Protein 4EQQ (pdb70)

B-factor: mean 37.32, std 18.6, range [20.79, 139.95]

Secondary structure (DSSP, 8-state):
--GGGS-HHHHHHHHHHHHHHHHS---HHHHHHHHHHTT---HHHHHHHHHHS---HHHHHHHHHHHHHHHH---HHHHHHIIIIIT---HHHHHHHHHT--/---HHHHHHHHHHHHHHHHT---HHHHHHHHHHTT---HHHHHHHHHHS---HHHHHHHHHHHHHHHH---HHHHHHHHHHTT---HHHHHHHHHT--

InterPro domains:
  IPR011434 Putative host cell surface-exposed lipoprotein Ltp-like, HTH region [PF07553] (49-92)
  IPR011434 Putative host cell surface-exposed lipoprotein Ltp-like, HTH region [PF07553] (96-141)
  IPR036388 Winged helix-like DNA-binding domain superfamily [G3DSA:1.10.10.10] (50-93)
  IPR036388 Winged helix-like DNA-binding domain superfamily [G3DSA:1.10.10.10] (95-142)

Solvent-accessible surface area: 10054 Å² total; per-residue (Å²): 134,107,106,90,158,12,70,143,69,41,76,60,0,8,64,61,0,105,93,28,12,84,53,30,40,6,0,60,64,7,1,54,26,13,0,48,36,111,38,159,29,54,91,96,0,0,49,18,0,3,105,63,4,78,32,81,19,63,105,10,0,18,34,19,0,65,27,10,29,3,5,36,90,36,58,62,92,43,0,69,89,30,0,42,94,45,1,97,4,76,88,140,24,0,55,96,0,14,86,79,28,158,246,40,74,140,85,48,120,49,0,19,57,61,0,109,91,25,16,79,64,26,24,8,0,59,78,7,2,56,28,11,0,45,36,94,34,148,40,54,89,95,0,0,51,61,0,3,104,81,8,78,29,76,18,65,99,6,0,21,32,15,0,70,29,14,53,13,8,23,90,32,59,68,94,42,0,69,90,27,0,42,81,32,3,109,4,64,85,124,26,0,56,92,0,15,85,71,22,246

CATH classification: 1.10.10.10

Sequence (200 aa):
PEFSKVPKEYRTAVSKAKQYASTVHMSKEELRSQLVSFDKYSQDASDYAVENSGIDYNKQALEKAKQYQDTLSMSPDAIRDQLVSFDKFTQEEADYAVANLKKVPKEYRTAVSKAKQYASTVHMSKEELRSQLVSFDKYSQDASDYAVENSGIDYNKQALEKAKQYQDTLSMSPDAIRDQLVSFDKFTQEEADYAVANLK

Nearest PDB structures (foldseek):
  4eqq-assembly1_B  TM=1.010E+00  e=2.148E-13  Streptococcus phage TP-J34
  3d5l-assembly1_A  TM=7.047E-01  e=6.455E-01  Limosilactobacillus reuteri subsp. rodentium
  4eqq-assembly1_B  TM=9.994E-01  e=1.803E-12  Streptococcus phage TP-J34
  3d5l-assembly1_A  TM=7.508E-01  e=1.670E+00  Limosilactobacillus reuteri subsp. rodentium
  6hxi-assembly1_B  TM=3.099E-01  e=7.695E+00  Methanothrix soehngenii

Organism: NCBI:txid73422

Foldseek 3Di:
DDPVPDDPLLVVLLVVLLVCVVPQLAALVRQLCCCCVPVVRDSVSSVSNSVPNPHDNLVSLLVVLQVCCVVPVDQLVRSLCCCCVPRNHDSVSSVSNSVPYD/DDDPLLVVLLVVLVVCLVPPLAALVRQLCCCCPPVVRDSVSSVSNSPPNPRDNLVSLLVVLVCCCPVPVDDLVVSLCCCCVPRVHDNVSSVSNSVPDD

Structure (mmCIF, N/CA/C/O backbone):
data_4EQQ
#
_entry.id   4EQQ
#
_cell.length_a   82.770
_cell.length_b   82.770
_cell.length_c   100.190
_cell.angle_alpha   90.00
_cell.angle_beta   90.00
_cell.angle_gamma   90.00
#
_symmetry.space_group_name_H-M   'P 41 21 2'
#
loop_
_entity.id
_entity.type
_entity.pdbx_description
1 polymer 'Putative host cell surface-exposed lipoprotein'
2 non-polymer 'SULFATE ION'
3 non-polymer 'PHOSPHATE ION'
4 water water
#
loop_
_atom_site.group_PDB
_atom_site.id
_atom_site.type_symbol
_atom_site.label_atom_id
_atom_site.label_alt_id
_atom_site.label_comp_id
_atom_site.label_asym_id
_atom_site.label_entity_id
_atom_site.label_seq_id
_atom_site.pdbx_PDB_ins_code
_atom_site.Cartn_x
_atom_site.Cartn_y
_atom_site.Cartn_z
_atom_site.occupancy
_atom_site.B_iso_or_equiv
_atom_site.auth_seq_id
_atom_site.auth_comp_id
_atom_site.auth_asym_id
_atom_site.auth_atom_id
_atom_site.pdbx_PDB_model_num
ATOM 1 N N . PRO A 1 6 ? 8.071 63.042 12.944 1.00 60.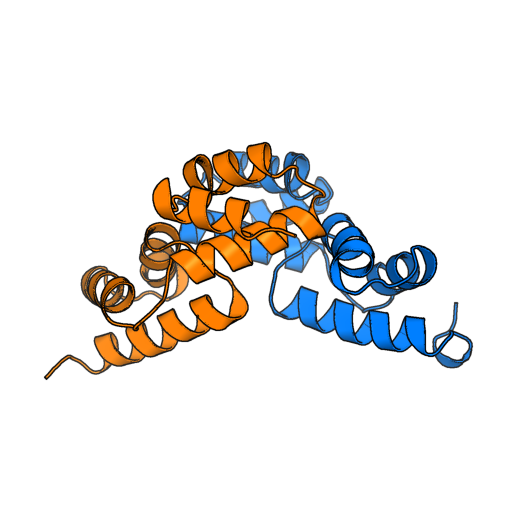97 41 PRO A N 1
ATOM 2 C CA . PRO A 1 6 ? 8.956 63.669 11.945 1.00 60.56 41 PRO A CA 1
ATOM 3 C C . PRO A 1 6 ? 8.658 63.143 10.544 1.00 62.95 41 PRO A C 1
ATOM 4 O O . PRO A 1 6 ? 8.537 61.922 10.367 1.00 61.84 41 PRO A O 1
ATOM 8 N N . GLU A 1 7 ? 8.517 64.057 9.554 1.00 58.82 42 GLU A N 1
ATOM 9 C CA . GLU A 1 7 ? 8.215 63.634 8.181 1.00 58.61 42 GLU A CA 1
ATOM 10 C C . GLU A 1 7 ? 9.234 62.694 7.554 1.00 60.99 42 GLU A C 1
ATOM 11 O O . GLU A 1 7 ? 10.433 62.790 7.829 1.00 59.46 42 GLU A O 1
ATOM 17 N N . PHE A 1 8 ? 8.713 61.734 6.775 1.00 57.05 43 PHE A N 1
ATOM 18 C CA . PHE A 1 8 ? 9.439 60.674 6.087 1.00 56.16 43 PHE A CA 1
ATOM 19 C C . PHE A 1 8 ? 10.610 61.128 5.210 1.00 56.63 43 PHE A C 1
ATOM 20 O O . PHE A 1 8 ? 11.661 60.489 5.229 1.00 56.99 43 PHE A O 1
ATOM 28 N N . SER A 1 9 ? 10.429 62.203 4.429 0.83 48.80 44 SER A N 1
ATOM 29 C CA . SER A 1 9 ? 11.455 62.700 3.502 0.83 46.59 44 SER A CA 1
ATOM 30 C C . SER A 1 9 ? 12.681 63.372 4.174 0.83 44.32 44 SER A C 1
ATOM 31 O O . SER A 1 9 ? 13.743 63.469 3.562 0.83 41.63 44 SER A O 1
ATOM 34 N N . LYS A 1 10 ? 12.513 63.852 5.409 1.00 39.05 45 LYS A N 1
ATOM 35 C CA . LYS A 1 10 ? 13.553 64.544 6.177 1.00 38.12 45 LYS A CA 1
ATOM 36 C C . LYS A 1 10 ? 14.283 63.605 7.138 1.00 40.03 45 LYS A C 1
ATOM 37 O O . LYS A 1 10 ? 15.128 64.013 7.931 1.00 36.91 45 LYS A O 1
ATOM 43 N N . VAL A 1 11 ? 13.924 62.339 7.077 1.00 35.23 46 VAL A N 1
ATOM 44 C CA . VAL A 1 11 ? 14.446 61.338 7.987 1.00 33.53 46 VAL A CA 1
ATOM 45 C C . VAL A 1 11 ? 15.673 60.654 7.365 1.00 32.91 46 VAL A C 1
ATOM 46 O O . VAL A 1 11 ? 15.736 60.556 6.141 1.00 31.60 46 VAL A O 1
ATOM 50 N N . PRO A 1 12 ? 16.679 60.208 8.155 1.00 29.01 47 PRO A N 1
ATOM 51 C CA . PRO A 1 12 ? 17.838 59.547 7.541 1.00 28.15 47 PRO A CA 1
ATOM 52 C C . PRO A 1 12 ? 17.415 58.290 6.794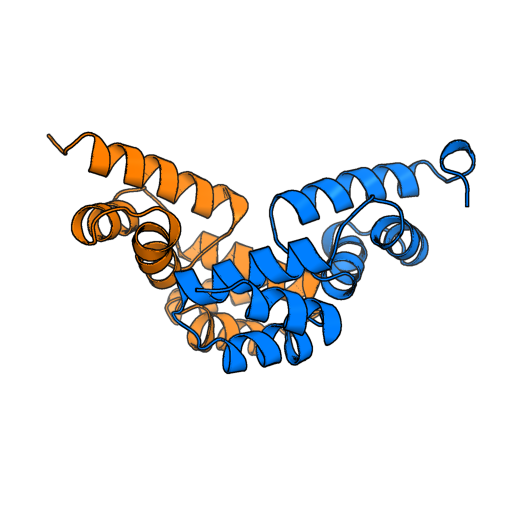 1.00 32.38 47 PRO A C 1
ATOM 53 O O . PRO A 1 12 ? 16.382 57.699 7.122 1.00 28.65 47 PRO A O 1
ATOM 57 N N . LYS A 1 13 ? 18.217 57.888 5.792 1.00 30.16 48 LYS A N 1
ATOM 58 C CA . LYS A 1 13 ? 17.979 56.686 4.998 1.00 31.37 48 LYS A CA 1
ATOM 59 C C . LYS A 1 13 ? 17.801 55.451 5.912 1.00 36.50 48 LYS A C 1
ATOM 60 O O . LYS A 1 13 ? 16.882 54.647 5.710 1.00 35.49 48 LYS A O 1
ATOM 66 N N . GLU A 1 14 ? 18.649 55.355 6.945 1.00 32.38 49 GLU A N 1
ATOM 67 C CA . GLU A 1 14 ? 18.627 54.307 7.960 1.00 32.19 49 GLU A CA 1
ATOM 68 C C . GLU A 1 14 ? 17.242 54.131 8.585 1.00 33.41 49 GLU A C 1
ATOM 69 O O . GLU A 1 14 ? 16.846 53.000 8.823 1.00 32.98 49 GLU A O 1
ATOM 75 N N . TYR A 1 15 ? 16.523 55.243 8.866 1.00 28.23 50 TYR A N 1
ATOM 76 C CA . TYR A 1 15 ? 15.189 55.181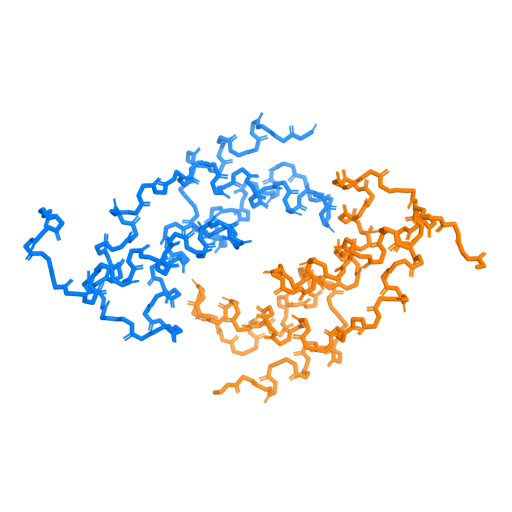 9.469 1.00 26.24 50 TYR A CA 1
ATOM 77 C C . TYR A 1 15 ? 14.196 54.558 8.471 1.00 28.15 50 TYR A C 1
ATOM 78 O O . TYR A 1 15 ? 13.322 53.792 8.881 1.00 25.69 50 TYR A O 1
ATOM 87 N N . ARG A 1 16 ? 14.337 54.891 7.170 1.00 25.55 51 ARG A N 1
ATOM 88 C CA . ARG A 1 16 ? 13.456 54.364 6.108 1.00 25.81 51 ARG A CA 1
ATOM 89 C C . ARG A 1 16 ? 13.727 52.878 5.903 1.00 28.53 51 ARG A C 1
ATOM 90 O O . ARG A 1 16 ? 12.791 52.106 5.728 1.00 27.70 51 ARG A O 1
ATOM 98 N N . THR A 1 17 ? 14.998 52.471 5.984 1.00 25.60 52 THR A N 1
ATOM 99 C CA . THR A 1 17 ? 15.375 51.058 5.878 1.00 26.10 52 THR A CA 1
ATOM 100 C C . THR A 1 17 ? 14.844 50.302 7.115 1.00 28.18 52 THR A C 1
ATOM 101 O O . THR A 1 17 ? 14.376 49.164 6.987 1.00 28.89 52 THR A O 1
ATOM 105 N N . ALA A 1 18 ? 14.918 50.934 8.316 1.00 23.13 53 ALA A N 1
ATOM 106 C CA . ALA A 1 18 ? 14.400 50.325 9.542 1.00 22.31 53 ALA A CA 1
ATOM 107 C C . ALA A 1 18 ? 12.878 50.121 9.441 1.00 24.55 53 ALA A C 1
ATOM 108 O O . ALA A 1 18 ? 12.388 49.084 9.876 1.00 25.52 53 ALA A O 1
ATOM 110 N N . VAL A 1 19 ? 12.140 51.088 8.836 1.00 21.50 54 VAL A N 1
ATOM 111 C CA . VAL A 1 19 ? 10.685 51.001 8.624 1.00 21.53 54 VAL A CA 1
ATOM 112 C C . VAL A 1 19 ? 10.360 49.782 7.722 1.00 25.35 54 VAL A C 1
ATOM 113 O O . VAL A 1 19 ? 9.447 49.006 8.014 1.00 23.66 54 VAL A O 1
ATOM 117 N N . SER A 1 20 ? 11.132 49.620 6.647 1.00 23.68 55 SER A N 1
ATOM 118 C CA . SER A 1 20 ? 10.980 48.500 5.704 1.00 24.34 55 SER A CA 1
ATOM 119 C C . SER A 1 20 ? 11.191 47.159 6.449 1.00 27.42 55 SER A C 1
ATOM 120 O O . SER A 1 20 ? 10.403 46.219 6.294 1.00 25.23 55 SER A O 1
ATOM 123 N N . LYS A 1 21 ? 12.239 47.096 7.281 1.00 23.89 56 LYS A N 1
ATOM 124 C CA . LYS A 1 21 ? 12.559 45.915 8.075 1.00 24.32 56 LYS A CA 1
ATOM 125 C C . LYS A 1 21 ? 11.457 45.645 9.133 1.00 26.94 56 LYS A C 1
ATOM 126 O O . LYS A 1 21 ? 11.037 44.504 9.288 1.00 25.37 56 LYS A O 1
ATOM 132 N N . ALA A 1 22 ? 10.956 46.705 9.809 1.00 24.01 57 ALA A N 1
ATOM 133 C CA . ALA A 1 22 ? 9.888 46.594 10.813 1.00 22.75 57 ALA A CA 1
ATOM 134 C C . ALA A 1 22 ? 8.618 45.972 10.193 1.00 25.68 57 ALA A C 1
ATOM 135 O O . ALA A 1 22 ? 8.011 45.087 10.800 1.00 23.74 57 ALA A O 1
ATOM 137 N N . LYS A 1 23 ? 8.247 46.421 8.970 1.00 23.83 58 LYS A N 1
ATOM 138 C CA . LYS A 1 23 ? 7.097 45.907 8.214 1.00 23.98 58 LYS A CA 1
ATOM 139 C C . LYS A 1 23 ? 7.258 44.418 7.904 1.00 28.34 58 LYS A C 1
ATOM 140 O O . LYS A 1 23 ? 6.294 43.675 7.967 1.00 26.41 58 LYS A O 1
ATOM 146 N N . GLN A 1 24 ? 8.476 43.998 7.553 1.00 27.05 59 GLN A N 1
ATOM 147 C CA . GLN A 1 24 ? 8.823 42.597 7.268 1.00 27.74 59 GLN A CA 1
ATOM 148 C C . GLN A 1 24 ? 8.609 41.744 8.528 1.00 30.72 59 GLN A C 1
ATOM 149 O O . GLN A 1 24 ? 7.911 40.734 8.480 1.00 30.97 59 GLN A O 1
ATOM 155 N N . TYR A 1 25 ? 9.152 42.188 9.668 1.00 25.16 60 TYR A N 1
ATOM 156 C CA . TYR A 1 25 ? 8.979 41.492 10.942 1.00 25.51 60 TYR A CA 1
ATOM 157 C C . TYR A 1 25 ? 7.522 41.370 11.349 1.00 32.12 60 TYR A C 1
ATOM 158 O O . TYR A 1 25 ? 7.101 40.282 11.730 1.00 32.46 60 TYR A O 1
ATOM 167 N N . ALA A 1 26 ? 6.747 42.474 11.263 1.00 29.10 61 ALA A N 1
ATOM 168 C CA . ALA A 1 26 ? 5.326 42.517 11.619 1.00 28.81 61 ALA A CA 1
ATOM 169 C C . ALA A 1 26 ? 4.439 41.659 10.713 1.00 33.73 61 ALA A C 1
ATOM 170 O O . ALA A 1 26 ? 3.365 41.243 11.131 1.00 33.43 61 ALA A O 1
ATOM 172 N N . SER A 1 27 ? 4.858 41.432 9.470 1.00 31.82 62 SER A N 1
ATOM 173 C CA . SER A 1 27 ? 4.087 40.618 8.534 1.00 32.69 62 SER A CA 1
ATOM 174 C C . SER A 1 27 ? 4.404 39.101 8.662 1.00 38.04 62 SER A C 1
ATOM 175 O O . SER A 1 27 ? 3.685 38.292 8.077 1.00 39.80 62 SER A O 1
ATOM 178 N N . THR A 1 28 ? 5.486 38.722 9.387 1.00 32.22 63 THR A N 1
ATOM 179 C CA . THR A 1 28 ? 5.931 37.322 9.484 1.00 32.10 63 THR A CA 1
ATOM 180 C C . THR A 1 28 ? 5.913 36.771 10.911 1.00 34.85 63 THR A C 1
ATOM 181 O O . THR A 1 28 ? 5.405 35.682 11.130 1.00 34.08 63 THR A O 1
ATOM 185 N N . VAL A 1 29 ? 6.509 37.500 11.859 1.00 31.26 64 VAL A N 1
ATOM 186 C CA . VAL A 1 29 ? 6.603 37.147 13.283 1.00 32.24 64 VAL A CA 1
ATOM 187 C C . VAL A 1 29 ? 5.681 38.154 13.980 1.00 37.96 64 VAL A C 1
ATOM 188 O O . VAL A 1 29 ? 5.727 39.341 13.679 1.00 41.00 64 VAL A O 1
ATOM 192 N N . HIS A 1 30 ? 4.815 37.714 14.847 1.00 32.91 65 HIS A N 1
ATOM 193 C CA . HIS A 1 30 ? 3.871 38.693 15.405 1.00 32.95 65 HIS A CA 1
ATOM 194 C C . HIS A 1 30 ? 4.300 39.388 16.718 1.00 34.71 65 HIS A C 1
ATOM 195 O O . HIS A 1 30 ? 3.809 39.074 17.795 1.00 36.09 65 HIS A O 1
ATOM 202 N N . MET A 1 31 ? 5.168 40.391 16.585 1.00 27.77 66 MET A N 1
ATOM 203 C CA . MET A 1 31 ? 5.804 41.110 17.688 1.00 25.37 66 MET A CA 1
ATOM 204 C C . MET A 1 31 ? 5.023 42.249 18.260 1.00 28.93 66 MET A C 1
ATOM 205 O O . MET A 1 31 ? 4.330 42.980 17.541 1.00 28.11 66 MET A O 1
ATOM 210 N N . SER A 1 32 ? 5.236 42.472 19.560 1.00 23.40 67 SER A N 1
ATOM 211 C CA . SER A 1 32 ? 4.699 43.633 20.246 1.00 22.30 67 SER A CA 1
ATOM 212 C C . SER A 1 32 ? 5.638 44.759 19.862 1.00 25.90 67 SER A C 1
ATOM 213 O O . SER A 1 32 ? 6.713 44.495 19.297 1.00 24.53 67 SER A O 1
ATOM 216 N N . LYS A 1 33 ? 5.241 46.005 20.134 1.00 22.17 68 LYS A N 1
ATOM 217 C CA . LYS A 1 33 ? 6.082 47.164 19.856 1.00 21.78 68 LYS A CA 1
ATOM 218 C C . LYS A 1 33 ? 7.440 47.014 20.540 1.00 25.38 68 LYS A C 1
ATOM 219 O O . LYS A 1 33 ? 8.462 47.330 19.933 1.00 24.41 68 LYS A O 1
ATOM 225 N N . GLU A 1 34 ? 7.450 46.557 21.816 1.00 22.72 69 GLU A N 1
ATOM 226 C CA . GLU A 1 34 ? 8.696 46.414 22.581 1.00 22.53 69 GLU A CA 1
ATOM 227 C C . GLU A 1 34 ? 9.608 45.298 22.044 1.00 25.27 69 GLU A C 1
ATOM 228 O O . GLU A 1 34 ? 10.825 45.464 21.989 1.00 23.43 69 GLU A O 1
ATOM 234 N N . GLU A 1 35 ? 9.005 44.190 21.595 1.00 21.66 70 GLU A N 1
ATOM 235 C CA . GLU A 1 35 ? 9.759 43.087 20.988 1.00 20.95 70 GLU A CA 1
ATOM 236 C C . GLU A 1 35 ? 10.448 43.544 19.698 1.00 25.40 70 GLU A C 1
ATOM 237 O O . GLU A 1 35 ? 11.638 43.281 19.490 1.00 25.26 70 GLU A O 1
ATOM 243 N N . LEU A 1 36 ? 9.707 44.282 18.871 1.00 22.89 71 LEU A N 1
ATOM 244 C CA . LEU A 1 36 ? 10.186 44.817 17.596 1.00 21.98 71 LEU A CA 1
ATOM 245 C C . LEU A 1 36 ? 11.284 45.858 17.806 1.00 25.19 71 LEU A C 1
ATOM 246 O O . LEU A 1 36 ? 12.299 45.831 17.108 1.00 23.21 71 LEU A O 1
ATOM 251 N N . ARG A 1 37 ? 11.114 46.722 18.824 1.00 22.98 72 ARG A N 1
ATOM 252 C CA . ARG A 1 37 ? 12.080 47.761 19.174 1.00 22.86 72 ARG A CA 1
ATOM 253 C C . ARG A 1 37 ? 13.435 47.139 19.506 1.00 26.94 72 ARG A C 1
ATOM 254 O O . ARG A 1 37 ? 14.478 47.620 19.042 1.00 26.80 72 ARG A O 1
ATOM 262 N N . SER A 1 38 ? 13.402 46.083 20.338 1.00 23.62 73 SER A N 1
ATOM 263 C CA . SER A 1 38 ? 14.562 45.317 20.776 0.99 22.77 73 SER A CA 1
ATOM 264 C C . SER A 1 38 ? 15.175 44.546 19.582 1.00 26.42 73 SER A C 1
ATOM 265 O O . SER A 1 38 ? 16.385 44.584 19.397 1.00 26.62 73 SER A O 1
ATOM 268 N N . GLN A 1 39 ? 14.338 43.903 18.743 1.00 22.77 74 GLN A N 1
ATOM 269 C CA . GLN A 1 39 ? 14.797 43.163 17.562 1.00 22.05 74 GLN A CA 1
ATOM 270 C C . GLN A 1 39 ? 15.634 44.046 16.606 1.00 26.68 74 GLN A C 1
ATOM 271 O O . GLN A 1 39 ? 16.713 43.628 16.174 1.00 26.03 74 GLN A O 1
ATOM 277 N N . LEU A 1 40 ? 15.119 45.250 16.263 1.00 22.70 75 LEU A N 1
ATOM 278 C CA . LEU A 1 40 ? 15.801 46.166 15.338 1.00 23.06 75 LEU A CA 1
ATOM 279 C C . LEU A 1 40 ? 17.184 46.593 15.828 1.00 27.49 75 LEU A C 1
ATOM 280 O O . LEU A 1 40 ? 18.098 46.762 15.021 1.00 27.23 75 LEU A O 1
ATOM 285 N N . VAL A 1 41 ? 17.331 46.765 17.139 1.00 24.60 76 VAL A N 1
ATOM 286 C CA . VAL A 1 41 ? 18.614 47.139 17.752 1.00 25.34 76 VAL A CA 1
ATOM 287 C C . VAL A 1 41 ? 19.518 45.893 17.901 1.00 29.72 76 VAL A C 1
ATOM 288 O O . VAL A 1 41 ? 20.642 45.894 17.428 1.00 29.38 76 VAL A O 1
ATOM 292 N N . SER A 1 42 ? 19.014 44.844 18.555 1.00 27.05 77 SER A N 1
ATOM 293 C CA . SER A 1 42 ? 19.776 43.641 18.885 1.00 27.81 77 SER A CA 1
ATOM 294 C C . SER A 1 42 ? 20.198 42.792 17.679 1.00 30.87 77 SER A C 1
ATOM 295 O O . SER A 1 42 ? 21.331 42.310 17.640 1.00 31.23 77 SER A O 1
ATOM 298 N N . PHE A 1 43 ? 19.304 42.586 16.718 1.00 26.45 78 PHE A N 1
ATOM 299 C CA . PHE A 1 43 ? 19.649 41.778 15.549 1.00 25.96 78 PHE A CA 1
ATOM 300 C C . PHE A 1 43 ? 20.157 42.599 14.367 1.00 30.70 78 PHE A C 1
ATOM 301 O O . PHE A 1 43 ? 21.229 42.311 13.840 1.00 29.98 78 PHE A O 1
ATOM 309 N N . ASP A 1 44 ? 19.361 43.573 13.911 1.00 27.32 79 ASP A N 1
ATOM 310 C CA . ASP A 1 44 ? 19.673 44.367 12.722 1.00 27.23 79 ASP A CA 1
ATOM 311 C C . ASP A 1 44 ? 20.699 45.457 12.966 1.00 32.99 7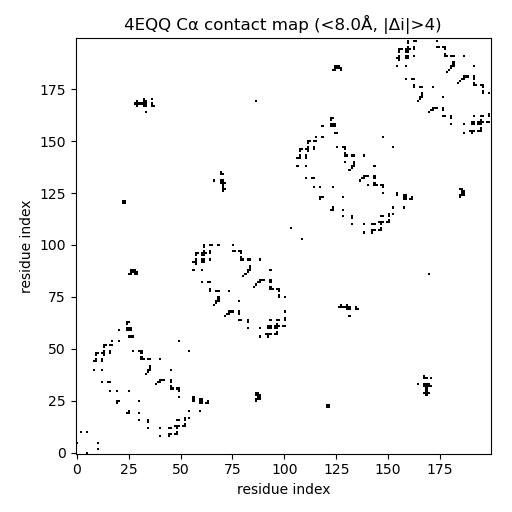9 ASP A C 1
ATOM 312 O O . ASP A 1 44 ? 21.214 46.028 12.009 1.00 31.72 79 ASP A O 1
ATOM 317 N N . LYS A 1 45 ? 20.981 45.762 14.243 1.00 31.11 80 LYS A N 1
ATOM 318 C CA . LYS A 1 45 ? 21.983 46.750 14.643 1.00 32.18 80 LYS A CA 1
ATOM 319 C C . LYS A 1 45 ? 21.637 48.190 14.263 1.00 36.15 80 LYS A C 1
ATOM 320 O O . LYS A 1 45 ? 22.527 48.998 14.026 1.00 35.47 80 LYS A O 1
ATOM 326 N N . TYR A 1 46 ? 20.335 48.519 14.229 1.00 30.84 81 TYR A N 1
ATOM 327 C CA . TYR A 1 46 ? 19.907 49.902 14.029 1.00 29.12 81 TYR A CA 1
ATOM 328 C C . TYR A 1 46 ? 20.191 50.649 15.331 1.00 30.96 81 TYR A C 1
ATOM 329 O O . TYR A 1 46 ? 20.253 50.023 16.395 1.00 28.51 81 TYR A O 1
ATOM 338 N N . SER A 1 47 ? 20.360 51.978 15.265 1.00 27.06 82 SER A N 1
ATOM 339 C CA . SER A 1 47 ? 20.538 52.751 16.493 1.00 26.79 82 SER A CA 1
ATOM 340 C C . SER A 1 47 ? 19.209 52.711 17.274 1.00 29.44 82 SER A C 1
ATOM 341 O O . SER A 1 47 ? 18.161 52.379 16.701 1.00 29.00 82 SER A O 1
ATOM 344 N N . GLN A 1 48 ? 19.233 53.087 18.551 1.00 25.70 83 GLN A N 1
ATOM 345 C CA . GLN A 1 48 ? 18.008 53.170 19.339 1.00 25.79 83 GLN A CA 1
ATOM 346 C C . GLN A 1 48 ? 17.016 54.177 18.699 1.00 29.23 83 GLN A C 1
ATOM 347 O O . GLN A 1 48 ? 15.820 53.902 18.642 1.00 28.35 83 GLN A O 1
ATOM 353 N N . ASP A 1 49 ? 17.514 55.322 18.207 1.00 25.30 84 ASP A N 1
ATOM 354 C CA . ASP A 1 49 ? 16.651 56.327 17.583 1.00 24.32 84 ASP A CA 1
ATOM 355 C C . ASP A 1 49 ? 15.947 55.809 16.313 1.00 25.73 84 ASP A C 1
ATOM 356 O O . ASP A 1 49 ? 14.769 56.092 16.134 1.00 25.30 84 ASP A O 1
ATOM 361 N N . ALA A 1 50 ? 16.672 55.097 15.429 1.00 22.23 85 ALA A N 1
ATOM 362 C CA . ALA A 1 50 ? 16.093 54.550 14.187 1.00 22.02 85 ALA A CA 1
ATOM 363 C C . ALA A 1 50 ? 15.026 53.485 14.537 1.00 26.66 85 ALA A C 1
ATOM 364 O O . ALA A 1 50 ? 13.979 53.421 13.895 1.00 27.00 85 ALA A O 1
ATOM 366 N N . SER A 1 51 ? 15.303 52.666 15.561 1.00 24.30 86 SER A N 1
ATOM 367 C CA . SER A 1 51 ? 14.380 51.618 16.008 1.00 24.58 86 SER A CA 1
ATOM 368 C C . SER A 1 51 ? 13.134 52.246 16.622 1.00 26.29 86 SER A C 1
ATOM 369 O O . SER A 1 51 ? 12.033 51.838 16.272 1.00 24.88 86 SER A O 1
ATOM 372 N N . ASP A 1 52 ? 13.312 53.248 17.512 1.00 23.87 87 ASP A N 1
ATOM 373 C CA . ASP A 1 52 ? 12.216 54.003 18.133 1.00 23.51 87 ASP A CA 1
ATOM 374 C C . ASP A 1 52 ? 11.351 54.676 17.060 1.00 27.74 87 ASP A C 1
ATOM 375 O O . ASP A 1 52 ? 10.131 54.650 17.171 1.00 28.70 87 ASP A O 1
ATOM 380 N N . TYR A 1 53 ? 11.973 55.228 16.009 1.00 24.11 88 TYR A N 1
ATOM 381 C CA . TYR A 1 53 ? 11.225 55.827 14.900 1.00 23.70 88 TYR A CA 1
ATOM 382 C C . TYR A 1 53 ? 10.428 54.749 14.148 1.00 26.77 88 TYR A C 1
ATOM 383 O O . TYR A 1 53 ? 9.235 54.938 13.894 1.00 26.60 88 TYR A O 1
ATOM 392 N N . ALA A 1 54 ? 11.098 53.644 13.754 1.00 22.49 89 ALA A N 1
ATOM 393 C CA . ALA A 1 54 ? 10.452 52.560 13.006 1.00 22.20 89 ALA A CA 1
ATOM 394 C C . ALA A 1 54 ? 9.235 51.923 13.717 1.00 25.77 89 ALA A C 1
ATOM 395 O O . ALA A 1 54 ? 8.210 51.717 13.079 1.00 25.07 89 ALA A O 1
ATOM 397 N N . VAL A 1 55 ? 9.316 51.655 15.027 1.00 23.05 90 VAL A N 1
ATOM 398 C CA . VAL A 1 55 ? 8.180 51.009 15.732 1.00 22.45 90 VAL A CA 1
ATOM 399 C C . VAL A 1 55 ? 6.890 51.837 15.736 1.00 26.32 90 VAL A C 1
ATOM 400 O O . VAL A 1 55 ? 5.808 51.257 15.779 1.00 25.31 90 VAL A O 1
ATOM 404 N N . GLU A 1 56 ? 7.015 53.175 15.635 1.00 24.32 91 GLU A N 1
ATOM 405 C CA . GLU A 1 56 ? 5.890 54.126 15.628 1.00 25.57 91 GLU A CA 1
ATOM 406 C C . GLU A 1 56 ? 5.431 54.569 14.240 1.00 30.14 91 GLU A C 1
ATOM 407 O O . GLU A 1 56 ? 4.304 55.067 14.101 1.00 29.39 91 GLU A O 1
ATOM 413 N N . ASN A 1 57 ? 6.308 54.434 13.224 1.00 27.07 92 ASN A N 1
ATOM 414 C CA . ASN A 1 57 ? 6.079 54.977 11.888 1.00 26.05 92 ASN A CA 1
ATOM 415 C C . ASN A 1 57 ? 6.042 53.973 10.739 1.00 30.19 92 ASN A C 1
ATOM 416 O O . ASN A 1 57 ? 6.278 54.349 9.588 1.00 29.46 92 ASN A O 1
ATOM 421 N N . SER A 1 58 ? 5.691 52.709 11.032 1.00 25.91 93 SER A N 1
ATOM 422 C CA . SER A 1 58 ? 5.623 51.666 10.020 1.00 25.10 93 SER A CA 1
ATOM 423 C C . SER A 1 58 ? 4.194 51.213 9.707 1.00 28.32 93 SER A C 1
ATOM 424 O O . SER A 1 58 ? 4.018 50.233 8.978 1.00 27.22 93 SER A O 1
ATOM 427 N N . GLY A 1 59 ? 3.200 51.923 10.256 1.00 25.80 94 GLY A N 1
ATOM 428 C CA . GLY A 1 59 ? 1.778 51.634 10.068 1.00 25.74 94 GLY A CA 1
ATOM 429 C C . GLY A 1 59 ? 1.329 50.350 10.734 1.00 29.14 94 GLY A C 1
ATOM 430 O O . GLY A 1 59 ? 0.302 49.774 10.363 1.00 29.12 94 GLY A O 1
ATOM 431 N N . ILE A 1 60 ? 2.114 49.862 11.706 1.00 25.59 95 ILE A N 1
ATOM 432 C CA . ILE A 1 60 ? 1.793 48.593 12.377 1.00 24.56 95 ILE A CA 1
ATOM 433 C C . ILE A 1 60 ? 0.621 48.740 13.330 1.00 28.85 95 ILE A C 1
ATOM 434 O O . ILE A 1 60 ? 0.597 49.659 14.156 1.00 28.82 95 ILE A O 1
ATOM 439 N N . ASP A 1 61 ? -0.339 47.811 13.219 1.00 25.02 96 ASP A N 1
ATOM 440 C CA . ASP A 1 61 ? -1.463 47.728 14.129 1.00 24.92 96 ASP A CA 1
ATOM 441 C C . ASP A 1 61 ? -1.077 46.646 15.170 1.00 27.63 96 ASP A C 1
ATOM 442 O O . ASP A 1 61 ? -1.182 45.451 14.899 1.00 27.32 96 ASP A O 1
ATOM 447 N N . TYR A 1 62 ? -0.658 47.082 16.362 1.00 23.95 97 TYR A N 1
ATOM 448 C CA . TYR A 1 62 ? -0.247 46.188 17.445 1.00 22.98 97 TYR A CA 1
ATOM 449 C C . TYR A 1 62 ? -1.389 45.383 18.061 1.00 27.36 97 TYR A C 1
ATOM 450 O O . TYR A 1 62 ? -1.127 44.335 18.657 1.00 26.17 97 TYR A O 1
ATOM 459 N N . ASN A 1 63 ? -2.659 45.834 17.871 1.00 23.66 98 ASN A N 1
ATOM 460 C CA . ASN A 1 63 ? -3.832 45.067 18.324 1.00 23.89 98 ASN A CA 1
ATOM 461 C C . ASN A 1 63 ? -3.915 43.814 17.458 1.00 26.05 98 ASN A C 1
ATOM 462 O O . ASN A 1 63 ? -4.193 42.731 17.963 1.00 25.52 98 ASN A O 1
ATOM 467 N N . LYS A 1 64 ? -3.708 43.980 16.142 1.00 23.22 99 LYS A N 1
ATOM 468 C CA . LYS A 1 64 ? -3.727 42.884 15.158 1.00 22.80 99 LYS A CA 1
ATOM 469 C C . LYS A 1 64 ? -2.515 41.948 15.389 1.00 26.68 99 LYS A C 1
ATOM 470 O O . LYS A 1 64 ? -2.651 40.728 15.266 1.00 27.06 99 LYS A O 1
ATOM 476 N N . GLN A 1 65 ? -1.346 42.516 15.749 1.00 23.03 100 GLN A N 1
ATOM 477 C CA . GLN A 1 65 ? -0.154 41.719 16.064 1.00 23.38 100 GLN A CA 1
ATOM 478 C C . GLN A 1 65 ? -0.447 40.821 17.274 1.00 26.45 100 GLN A C 1
ATOM 479 O O . GLN A 1 65 ? -0.077 39.653 17.270 1.00 25.59 100 GLN A O 1
ATOM 485 N N . ALA A 1 66 ? -1.089 41.389 18.322 1.00 23.55 101 ALA A N 1
ATOM 486 C CA . ALA A 1 66 ? -1.449 40.650 19.539 1.00 23.14 101 ALA A CA 1
ATOM 487 C C . ALA A 1 66 ? -2.423 39.530 19.206 1.00 25.79 101 ALA A C 1
ATOM 488 O O . ALA A 1 66 ? -2.259 38.424 19.713 1.00 24.83 101 ALA A O 1
ATOM 490 N N . LEU A 1 67 ? -3.440 39.817 18.372 1.00 23.79 102 LEU A N 1
ATOM 491 C CA . LEU A 1 67 ? -4.428 38.812 17.956 1.00 24.51 102 LEU A CA 1
ATOM 492 C C . LEU A 1 67 ? -3.744 37.632 17.233 1.00 28.14 102 LEU A C 1
ATOM 493 O O . LEU A 1 67 ? -4.028 36.477 17.548 1.00 28.18 102 LEU A O 1
ATOM 498 N N . GLU A 1 68 ? -2.852 37.930 16.274 1.00 25.38 103 GLU A N 1
ATOM 499 C CA . GLU A 1 68 ? -2.126 36.899 15.526 1.00 25.65 103 GLU A CA 1
ATOM 500 C C . GLU A 1 68 ? -1.235 36.058 16.457 1.00 27.04 103 GLU A C 1
ATOM 501 O O . GLU A 1 68 ? -1.200 34.831 16.336 1.00 25.72 103 GLU A O 1
ATOM 507 N N . LYS A 1 69 ? -0.578 36.704 17.429 1.00 22.62 104 LYS A N 1
ATOM 508 C CA . LYS A 1 69 ? 0.245 35.968 18.395 1.00 22.32 104 LYS A CA 1
ATOM 509 C C . LYS A 1 69 ? -0.648 35.094 19.302 1.00 25.70 104 LYS A C 1
ATOM 510 O O . LYS A 1 69 ? -0.286 33.962 19.616 1.00 25.11 104 LYS A O 1
ATOM 516 N N . ALA A 1 70 ? -1.805 35.637 19.721 1.00 21.86 105 ALA A N 1
ATOM 517 C CA . ALA A 1 70 ? -2.781 34.945 20.569 1.00 22.09 105 ALA A CA 1
ATOM 518 C C . ALA A 1 70 ? -3.298 33.686 19.858 1.00 26.44 105 ALA A C 1
ATOM 519 O O . ALA A 1 70 ? -3.374 32.634 20.487 1.00 26.39 105 ALA A O 1
ATOM 521 N N . LYS A 1 71 ? -3.616 33.786 18.544 1.00 23.23 106 LYS A N 1
ATOM 522 C CA . LYS A 1 71 ? -4.070 32.644 17.734 1.00 23.28 106 LYS A CA 1
ATOM 523 C C . LYS A 1 71 ? -2.984 31.594 17.706 1.00 28.48 106 LYS A C 1
ATOM 524 O O . LYS A 1 71 ? -3.283 30.419 17.905 1.00 29.89 106 LYS A O 1
ATOM 530 N N . GLN A 1 72 ? -1.711 32.020 17.509 1.00 24.26 107 GLN A N 1
ATOM 531 C CA . GLN A 1 72 ? -0.564 31.112 17.501 1.00 23.77 107 GLN A CA 1
ATOM 532 C C . GLN A 1 72 ? -0.474 30.333 18.826 1.00 26.13 107 GLN A C 1
ATOM 533 O O . GLN A 1 72 ? -0.345 29.109 18.793 1.00 26.01 107 GLN A O 1
ATOM 539 N N . TYR A 1 73 ? -0.570 31.027 19.982 1.00 22.39 108 TYR A N 1
ATOM 540 C CA . TYR A 1 73 ? -0.534 30.370 21.303 1.00 21.92 108 TYR A CA 1
ATOM 541 C C . TYR A 1 73 ? -1.690 29.391 21.475 1.00 27.01 108 TYR A C 1
ATOM 542 O O . TYR A 1 73 ? -1.492 28.305 22.020 1.00 27.93 108 TYR A O 1
ATOM 551 N N . GLN A 1 74 ? -2.888 29.773 21.016 1.00 23.63 109 GLN A N 1
ATOM 552 C CA . GLN A 1 74 ? -4.078 28.919 21.118 1.00 24.05 109 GLN A CA 1
ATOM 553 C C . GLN A 1 74 ? -3.951 27.689 20.239 1.00 27.94 109 GLN A C 1
ATOM 554 O O . GLN A 1 74 ? -4.169 26.583 20.720 1.00 27.91 109 GLN A O 1
ATOM 560 N N . ASP A 1 75 ? -3.579 27.879 18.961 1.00 24.74 110 ASP A N 1
ATOM 561 C CA . ASP A 1 75 ? -3.469 26.770 18.022 1.00 23.76 110 ASP A CA 1
ATOM 562 C C . ASP A 1 75 ? -2.276 25.850 18.224 1.00 28.14 110 ASP A C 1
ATOM 563 O O . ASP A 1 75 ? -2.422 24.659 17.987 1.00 28.46 110 ASP A O 1
ATOM 568 N N . THR A 1 76 ? -1.101 26.384 18.620 1.00 24.26 111 THR A N 1
ATOM 569 C CA . THR A 1 76 ? 0.104 25.558 18.802 1.00 23.55 111 THR A CA 1
ATOM 570 C C . THR A 1 76 ? 0.152 24.871 20.161 1.00 28.71 111 THR A C 1
ATOM 571 O O . THR A 1 76 ? 0.761 23.810 20.270 1.00 28.14 111 THR A O 1
ATOM 575 N N . LEU A 1 77 ? -0.407 25.496 21.200 1.00 25.13 112 LEU A N 1
ATOM 576 C CA . LEU A 1 77 ? -0.254 24.977 22.558 1.00 25.35 112 LEU A CA 1
ATOM 577 C C . LEU A 1 77 ? -1.526 24.757 23.349 1.00 30.98 112 LEU A C 1
ATOM 578 O O . LEU A 1 77 ? -1.444 24.321 24.503 1.00 29.31 112 LEU A O 1
ATOM 583 N N . SER A 1 78 ? -2.696 25.089 22.771 1.00 28.70 113 SER A N 1
ATOM 584 C CA . SER A 1 78 ? -3.986 24.931 23.451 1.00 28.61 113 SER A CA 1
ATOM 585 C C . SER A 1 78 ? -4.032 25.630 24.808 1.00 33.25 113 SER A C 1
ATOM 586 O O . SER A 1 78 ? -4.678 25.160 25.747 1.00 33.77 113 SER A O 1
ATOM 589 N N . MET A 1 79 ? -3.351 26.780 24.904 1.00 27.61 114 MET A N 1
ATOM 590 C CA . MET A 1 79 ? -3.373 27.595 26.115 1.00 26.59 114 MET A CA 1
ATOM 591 C C . MET A 1 79 ? -4.752 28.229 26.262 1.00 31.69 114 MET A C 1
ATOM 592 O O . MET A 1 79 ? -5.408 28.535 25.255 1.00 31.45 114 MET A O 1
ATOM 597 N N . SER A 1 80 ? -5.182 28.448 27.508 1.00 29.02 115 SER A N 1
ATOM 598 C CA . SER A 1 80 ? -6.480 29.072 27.763 1.00 29.82 115 SER A CA 1
ATOM 599 C C . SER A 1 80 ? -6.447 30.561 27.386 1.00 33.43 115 SER A C 1
ATOM 600 O O . SER A 1 80 ? -5.367 31.155 27.394 1.00 31.05 115 SER A O 1
ATOM 603 N N . PRO A 1 81 ? -7.604 31.197 27.081 1.00 33.30 116 PRO A N 1
ATOM 604 C CA . PRO A 1 81 ? -7.592 32.641 26.791 1.00 32.83 116 PRO A CA 1
ATOM 605 C C . PRO A 1 81 ? -6.945 33.472 27.917 1.00 34.50 116 PRO A C 1
ATOM 606 O O . PRO A 1 81 ? -6.203 34.407 27.627 1.00 31.30 116 PRO A O 1
ATOM 610 N N . ASP A 1 82 ? -7.207 33.119 29.200 1.00 32.15 117 ASP A N 1
ATOM 611 C CA . ASP A 1 82 ? -6.625 33.828 30.344 1.00 31.57 117 ASP A CA 1
ATOM 612 C C . ASP A 1 82 ? -5.119 33.643 30.417 1.00 30.97 117 ASP A C 1
ATOM 613 O O . ASP A 1 82 ? -4.410 34.607 30.701 1.00 30.49 117 ASP A O 1
ATOM 618 N N . ALA A 1 83 ? -4.623 32.421 30.169 1.00 26.12 118 ALA A N 1
ATOM 619 C CA . ALA A 1 83 ? -3.182 32.165 30.164 1.00 26.17 118 ALA A CA 1
ATOM 620 C C . ALA A 1 83 ? -2.520 32.936 29.011 1.00 28.61 118 ALA A C 1
ATOM 621 O O . ALA A 1 83 ? -1.418 33.454 29.181 1.00 28.83 118 ALA A O 1
ATOM 623 N N . ILE A 1 84 ? -3.201 33.029 27.852 1.00 25.61 119 ILE A N 1
ATOM 624 C CA . ILE A 1 84 ? -2.709 33.772 26.680 1.00 24.62 119 ILE A CA 1
ATOM 625 C C . ILE A 1 84 ? -2.631 35.261 26.987 1.00 28.40 119 ILE A C 1
ATOM 626 O O . ILE A 1 84 ? -1.631 35.889 26.660 1.00 28.00 119 ILE A O 1
ATOM 631 N N . ARG A 1 85 ? -3.680 35.825 27.618 1.00 25.60 120 ARG A N 1
ATOM 632 C CA . ARG A 1 85 ? -3.713 37.239 27.998 1.00 25.38 120 ARG A CA 1
ATOM 633 C C . ARG A 1 85 ? -2.486 37.587 28.845 1.00 28.63 120 ARG A C 1
ATOM 634 O O . ARG A 1 85 ? -1.816 38.579 28.557 1.00 27.96 120 ARG A O 1
ATOM 642 N N . ASP A 1 86 ? -2.172 36.760 29.871 1.00 26.34 121 ASP A N 1
ATOM 643 C CA . ASP A 1 86 ? -1.006 37.005 30.743 0.87 25.75 121 ASP A CA 1
ATOM 644 C C . ASP A 1 86 ? 0.310 36.881 30.010 1.00 28.86 121 ASP A C 1
ATOM 645 O O . ASP A 1 86 ? 1.209 37.688 30.234 1.00 29.29 121 ASP A O 1
ATOM 650 N N . GLN A 1 87 ? 0.428 35.871 29.135 1.00 25.58 122 GLN A N 1
ATOM 651 C CA . GLN A 1 87 ? 1.640 35.659 28.342 1.00 24.14 122 GLN A CA 1
ATOM 652 C C . GLN A 1 87 ? 1.895 36.873 27.452 1.00 26.31 122 GLN A C 1
ATOM 653 O O . GLN A 1 87 ? 3.017 37.370 27.407 1.00 24.90 122 GLN A O 1
ATOM 659 N N . LEU A 1 88 ? 0.855 37.354 26.747 1.00 23.00 123 LEU A N 1
ATOM 660 C CA . LEU A 1 88 ? 1.003 38.518 25.853 1.00 22.57 123 LEU A CA 1
ATOM 661 C C . LEU A 1 88 ? 1.514 39.759 26.592 1.00 26.73 123 LEU A C 1
ATOM 662 O O . LEU A 1 88 ? 2.379 40.474 26.080 1.00 26.15 123 LEU A O 1
ATOM 667 N N . VAL A 1 89 ? 1.004 39.991 27.807 1.00 25.07 124 VAL A N 1
ATOM 668 C CA . VAL A 1 89 ? 1.392 41.151 28.619 1.00 25.54 124 VAL A CA 1
ATOM 669 C C . VAL A 1 89 ? 2.708 40.935 29.337 1.00 31.08 124 VAL A C 1
ATOM 670 O O . VAL A 1 89 ? 3.649 41.686 29.092 1.00 29.88 124 VAL A O 1
ATOM 674 N N . SER A 1 90 ? 2.778 39.929 30.239 1.00 30.03 125 SER A N 1
ATOM 675 C CA . SER A 1 90 ? 3.965 39.695 31.073 1.00 30.05 125 SER A CA 1
ATOM 676 C C . SER A 1 90 ? 5.190 39.304 30.330 1.00 31.89 125 SER A C 1
ATOM 677 O O . SER A 1 90 ? 6.283 39.748 30.692 1.00 32.31 125 SER A O 1
ATOM 680 N N . PHE A 1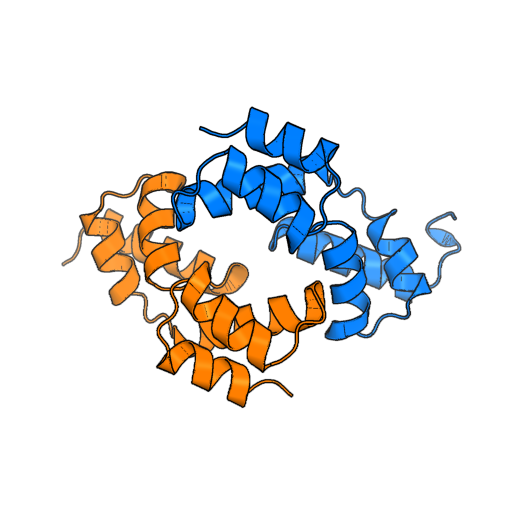 91 ? 5.031 38.445 29.312 1.00 25.78 126 PHE A N 1
ATOM 681 C CA . PHE A 1 91 ? 6.163 37.943 28.559 1.00 24.05 126 PHE A CA 1
ATOM 682 C C . PHE A 1 91 ? 6.426 38.710 27.254 1.00 27.70 126 PHE A C 1
ATOM 683 O O . PHE A 1 91 ? 7.535 39.214 27.083 1.00 27.79 126 PHE A O 1
ATOM 691 N N . ASP A 1 92 ? 5.429 38.790 26.332 1.00 23.59 127 ASP A N 1
ATOM 692 C CA . ASP A 1 92 ? 5.611 39.488 25.039 1.00 22.25 127 ASP A CA 1
ATOM 693 C C . ASP A 1 92 ? 5.632 41.013 25.138 1.00 26.31 127 ASP A C 1
ATOM 694 O O . ASP A 1 92 ? 6.088 41.685 24.212 1.00 25.58 127 ASP A O 1
ATOM 699 N N . LYS A 1 93 ? 5.127 41.556 26.246 1.00 23.98 128 LYS A N 1
ATOM 700 C CA . LYS A 1 93 ? 5.086 43.003 26.482 1.00 24.72 128 LYS A CA 1
ATOM 701 C C . LYS A 1 93 ? 4.158 43.799 25.569 1.00 28.37 128 LYS A C 1
ATOM 702 O O . LYS A 1 93 ? 4.387 44.981 25.327 1.00 27.75 128 LYS A O 1
ATOM 708 N N . PHE A 1 94 ? 3.053 43.154 25.123 1.00 23.84 129 PHE A N 1
ATOM 709 C CA . PHE A 1 94 ? 1.947 43.848 24.486 1.00 21.61 129 PHE A CA 1
ATOM 710 C C . PHE A 1 94 ? 1.308 44.648 25.615 1.00 26.75 129 PHE A C 1
ATOM 711 O O . PHE A 1 94 ? 1.419 44.256 26.787 1.00 26.20 129 PHE A O 1
ATOM 719 N N . THR A 1 95 ? 0.602 45.735 25.290 1.00 24.63 130 THR A N 1
ATOM 720 C CA . THR A 1 95 ? -0.114 46.499 26.323 1.00 25.27 130 THR A CA 1
ATOM 721 C C . THR A 1 95 ? -1.309 45.637 26.759 1.00 29.04 130 THR A C 1
ATOM 722 O O . THR A 1 95 ? -1.698 44.714 26.026 1.00 27.47 130 THR A O 1
ATOM 726 N N . GLN A 1 96 ? -1.903 45.938 27.921 1.00 26.70 131 GLN A N 1
ATOM 727 C CA . GLN A 1 96 ? -3.079 45.208 28.421 1.00 26.51 131 GLN A CA 1
ATOM 728 C C . GLN A 1 96 ? -4.269 45.261 27.444 1.00 29.82 131 GLN A C 1
ATOM 729 O O . GLN A 1 96 ? -4.949 44.255 27.248 1.00 28.40 131 GLN A O 1
ATOM 735 N N . GLU A 1 97 ? -4.496 46.427 26.819 1.00 27.55 132 GLU A N 1
ATOM 736 C CA . GLU A 1 97 ? -5.579 46.635 25.846 1.00 27.44 132 GLU A CA 1
ATOM 737 C C . GLU A 1 97 ? -5.376 45.806 24.582 1.00 28.49 132 GLU A C 1
ATOM 738 O O . GLU A 1 97 ? -6.3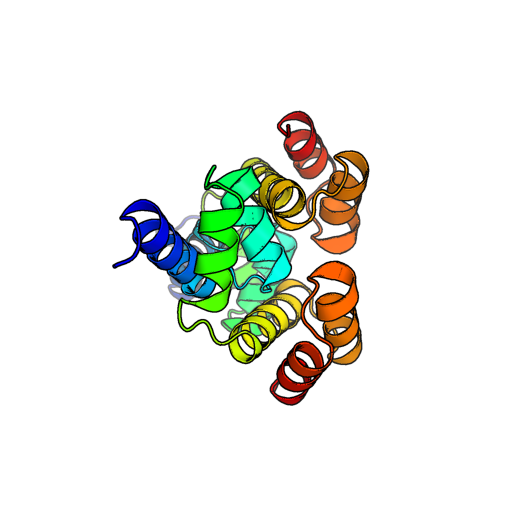35 45.248 24.066 1.00 28.39 132 GLU A O 1
ATOM 744 N N . GLU A 1 98 ? -4.130 45.701 24.102 1.00 25.37 133 GLU A N 1
ATOM 745 C CA . GLU A 1 98 ? -3.819 44.852 22.933 1.00 24.71 133 GLU A CA 1
ATOM 746 C C . GLU A 1 98 ? -4.114 43.378 23.261 1.00 27.77 133 GLU A C 1
ATOM 747 O O . GLU A 1 98 ? -4.734 42.685 22.459 1.00 25.61 133 GLU A O 1
ATOM 753 N N . ALA A 1 99 ? -3.689 42.917 24.459 1.00 26.16 134 ALA A N 1
ATOM 754 C CA . ALA A 1 99 ? -3.895 41.542 24.914 1.00 26.62 134 ALA A CA 1
ATOM 755 C C . ALA A 1 99 ? -5.388 41.272 25.151 1.00 30.24 134 ALA A C 1
ATOM 756 O O . ALA A 1 99 ? -5.868 40.207 24.767 1.00 29.14 134 ALA A O 1
ATOM 758 N N . ASP A 1 100 ? -6.130 42.253 25.720 1.00 28.22 135 ASP A N 1
ATOM 759 C CA . ASP A 1 100 ? -7.572 42.101 25.953 1.00 28.78 135 ASP A CA 1
ATOM 760 C C . ASP A 1 100 ? -8.301 41.954 24.629 1.00 32.70 135 ASP A C 1
ATOM 761 O O . ASP A 1 100 ? -9.136 41.060 24.494 1.00 32.67 135 ASP A O 1
ATOM 766 N N . TYR A 1 101 ? -7.949 42.805 23.636 1.00 28.70 136 TYR A N 1
ATOM 767 C CA . TYR A 1 101 ? -8.527 42.734 22.293 1.00 28.88 136 TYR A CA 1
ATOM 768 C C . TYR A 1 101 ? -8.215 41.364 21.651 1.00 31.51 136 TYR A C 1
ATOM 769 O O . TYR A 1 101 ? -9.103 40.735 21.060 1.00 31.15 136 TYR A O 1
ATOM 778 N N . ALA A 1 102 ? -6.955 40.903 21.776 1.00 26.02 137 ALA A N 1
ATOM 779 C CA . ALA A 1 102 ? -6.546 39.622 21.190 1.00 24.70 137 ALA A CA 1
ATOM 780 C C . ALA A 1 102 ? -7.409 38.466 21.717 1.00 31.06 137 ALA A C 1
ATOM 781 O O . ALA A 1 102 ? -7.955 37.692 20.922 1.00 30.25 137 ALA A O 1
ATOM 783 N N . VAL A 1 103 ? -7.510 38.342 23.057 1.00 28.85 138 VAL A N 1
ATOM 784 C CA . VAL A 1 103 ? -8.231 37.232 23.682 1.00 30.30 138 VAL A CA 1
ATOM 785 C C . VAL A 1 103 ? -9.749 37.264 23.476 1.00 36.60 138 VAL A C 1
ATOM 786 O O . VAL A 1 103 ? -10.373 36.208 23.370 1.00 37.09 138 VAL A O 1
ATOM 790 N N . ALA A 1 104 ? -10.321 38.466 23.337 1.00 35.18 139 ALA A N 1
ATOM 791 C CA . ALA A 1 104 ? -11.754 38.649 23.061 1.00 36.19 139 ALA A CA 1
ATOM 792 C C . ALA A 1 104 ? -12.097 38.136 21.642 1.00 42.41 139 ALA A C 1
ATOM 793 O O . ALA A 1 104 ? -13.256 37.845 21.353 1.00 43.42 139 ALA A O 1
ATOM 795 N N . ASN A 1 105 ? -11.075 38.002 20.775 1.00 38.68 140 ASN A N 1
ATOM 796 C CA . ASN A 1 105 ? -11.222 37.535 19.396 1.00 38.05 140 ASN A CA 1
ATOM 797 C C . ASN A 1 105 ? -10.683 36.133 19.138 1.00 41.80 140 ASN A C 1
ATOM 798 O O . ASN A 1 105 ? -10.532 35.737 17.985 1.00 42.40 140 ASN A O 1
ATOM 803 N N . LEU A 1 106 ? -10.463 35.358 20.209 1.00 38.05 141 LEU A N 1
ATOM 804 C CA . LEU A 1 106 ? -10.016 33.962 20.142 1.00 37.53 141 LEU A CA 1
ATOM 805 C C . LEU A 1 106 ? -11.214 32.995 20.095 1.00 45.27 141 LEU A C 1
ATOM 806 O O . LEU A 1 106 ? -12.361 33.416 20.278 1.00 45.92 141 LEU A O 1
ATOM 811 N N . LYS A 1 107 ? -10.938 31.699 19.856 1.00 41.75 142 LYS A N 1
ATOM 812 C CA . LYS A 1 107 ? -11.955 30.650 19.792 1.00 50.22 142 LYS A CA 1
ATOM 813 C C . LYS A 1 107 ? -12.416 30.293 21.198 1.00 88.69 142 LYS A C 1
ATOM 814 O O . LYS A 1 107 ? -13.570 29.917 21.379 1.00 57.46 142 LYS A O 1
ATOM 820 N N . LYS B 1 10 ? 2.176 7.878 -3.881 1.00 62.27 45 LYS B N 1
ATOM 821 C CA . LYS B 1 10 ? 1.768 6.871 -2.894 1.00 61.82 45 LYS B CA 1
ATOM 822 C C . LYS B 1 10 ? 0.946 7.482 -1.751 1.00 62.10 45 LYS B C 1
ATOM 823 O O . LYS B 1 10 ? 0.037 6.816 -1.244 1.00 63.03 45 LYS B O 1
ATOM 829 N N . VAL B 1 11 ? 1.280 8.722 -1.327 1.00 52.60 46 VAL B N 1
ATOM 830 C CA . VAL B 1 11 ? 0.560 9.389 -0.243 1.00 49.37 46 VAL B CA 1
ATOM 831 C C . VAL B 1 11 ? -0.543 10.313 -0.773 1.00 45.67 46 VAL B C 1
ATOM 832 O O . VAL B 1 11 ? -0.393 10.875 -1.867 1.00 44.29 46 VAL B O 1
ATOM 836 N N . PRO B 1 12 ? -1.663 10.490 -0.026 1.00 38.86 47 PRO B N 1
ATOM 837 C CA . PRO B 1 12 ? -2.720 11.391 -0.510 1.00 37.37 47 PRO B CA 1
ATOM 838 C C . PRO B 1 12 ? -2.223 12.820 -0.762 1.00 39.11 47 PRO B C 1
ATOM 839 O O . PRO B 1 12 ? -1.281 13.274 -0.102 1.00 36.93 47 PRO B O 1
ATOM 843 N N . LYS B 1 13 ? -2.855 13.513 -1.723 1.00 34.03 48 LYS B N 1
ATOM 844 C CA . LYS B 1 13 ? -2.556 14.901 -2.063 1.00 33.67 48 LYS B CA 1
ATOM 845 C C . LYS B 1 13 ? -2.543 15.787 -0.794 1.00 35.48 48 LYS B C 1
ATOM 846 O O . LYS B 1 13 ? -1.644 16.606 -0.618 1.00 33.99 48 LYS B O 1
ATOM 852 N N . GLU B 1 14 ? -3.515 15.576 0.095 1.00 33.06 49 GLU B N 1
ATOM 853 C CA . GLU B 1 14 ? -3.648 16.322 1.347 1.00 33.56 49 GLU B CA 1
ATOM 854 C C . GLU B 1 14 ? -2.436 16.129 2.310 1.00 36.19 49 GLU B C 1
ATOM 855 O O . GLU B 1 14 ? -2.080 17.061 3.016 1.00 34.57 49 GLU B O 1
ATOM 861 N N . TYR B 1 15 ? -1.770 14.959 2.263 1.00 33.09 50 TYR B N 1
ATOM 862 C CA . TYR B 1 15 ? -0.555 14.680 3.046 1.00 32.99 50 TYR B CA 1
ATOM 863 C C . TYR B 1 15 ? 0.604 15.487 2.472 1.00 34.17 50 TYR B C 1
ATOM 864 O O . TYR B 1 15 ? 1.434 15.999 3.215 1.00 33.17 50 TYR B O 1
ATOM 873 N N . ARG B 1 16 ? 0.644 15.609 1.139 1.00 30.92 51 ARG B N 1
ATOM 874 C CA . ARG B 1 16 ? 1.672 16.359 0.424 1.00 30.70 51 ARG B CA 1
ATOM 875 C C . ARG B 1 16 ? 1.477 17.865 0.546 1.00 31.64 51 ARG B C 1
ATOM 876 O O . ARG B 1 16 ? 2.467 18.595 0.645 1.00 30.27 51 ARG B O 1
ATOM 884 N N . THR B 1 17 ? 0.213 18.343 0.569 1.00 26.99 52 THR B N 1
ATOM 885 C CA . THR B 1 17 ? 0.002 19.784 0.778 1.00 25.97 52 THR B CA 1
ATOM 886 C C . THR B 1 17 ? 0.298 20.121 2.259 1.00 28.33 52 THR B C 1
ATOM 887 O O . THR B 1 17 ? 0.764 21.214 2.550 1.00 27.46 52 THR B O 1
ATOM 891 N N . ALA B 1 18 ? 0.029 19.172 3.187 1.00 26.84 53 ALA B N 1
ATOM 892 C CA . ALA B 1 18 ? 0.335 19.344 4.617 1.00 27.36 53 ALA B CA 1
ATOM 893 C C . ALA B 1 18 ? 1.853 19.489 4.787 1.00 29.54 53 ALA B C 1
ATOM 894 O O . ALA B 1 18 ? 2.287 20.348 5.547 1.00 28.50 53 ALA B O 1
ATOM 896 N N . VAL B 1 19 ? 2.648 18.705 4.015 1.00 26.40 54 VAL B N 1
ATOM 897 C CA . VAL B 1 19 ? 4.122 18.789 4.001 1.00 25.77 54 VAL B CA 1
ATOM 898 C C . VAL B 1 19 ? 4.547 20.188 3.516 1.00 29.14 54 VAL B C 1
ATOM 899 O O . VAL B 1 19 ? 5.418 20.819 4.116 1.00 28.40 54 VAL B O 1
ATOM 903 N N . SER B 1 20 ? 3.941 20.655 2.422 1.00 27.09 55 SER B N 1
ATOM 904 C CA . SER B 1 20 ? 4.236 21.967 1.857 1.00 28.06 55 SER B CA 1
ATOM 905 C C . SER B 1 20 ? 3.865 23.072 2.862 1.00 29.55 55 SER B C 1
ATOM 906 O O . SER B 1 20 ? 4.616 24.025 3.018 1.00 28.65 55 SER B O 1
ATOM 909 N N . LYS B 1 21 ? 2.743 22.908 3.581 1.00 25.64 56 LYS B N 1
ATOM 910 C CA . LYS B 1 21 ? 2.332 23.873 4.603 1.00 24.87 56 LYS B CA 1
ATOM 911 C C . LYS B 1 21 ? 3.326 23.847 5.777 1.00 27.99 56 LYS B C 1
ATOM 912 O O . LYS B 1 21 ? 3.720 24.903 6.261 1.00 25.47 56 LYS B O 1
ATOM 918 N N . ALA B 1 22 ? 3.718 22.632 6.231 1.00 25.09 57 ALA B N 1
ATOM 919 C CA . ALA B 1 22 ? 4.681 22.444 7.323 1.00 24.71 57 ALA B CA 1
ATOM 920 C C . ALA B 1 22 ? 6.007 23.170 7.014 1.00 27.84 57 ALA B C 1
ATOM 921 O O . ALA B 1 22 ? 6.562 23.846 7.891 1.00 26.33 57 ALA B O 1
ATOM 923 N N . LYS B 1 23 ? 6.475 23.080 5.749 1.00 24.94 58 LYS B N 1
ATOM 924 C CA . LYS B 1 23 ? 7.711 23.732 5.299 1.00 25.88 58 LYS B CA 1
ATOM 925 C C . LYS B 1 23 ? 7.601 25.246 5.361 1.00 27.56 58 LYS B C 1
ATOM 926 O O . LYS B 1 23 ? 8.585 25.888 5.698 1.00 26.56 58 LYS B O 1
ATOM 932 N N . GLN B 1 24 ? 6.400 25.814 5.098 1.00 24.77 59 GLN B N 1
ATOM 933 C CA . GLN B 1 24 ? 6.152 27.260 5.175 1.00 24.80 59 GLN B CA 1
ATOM 934 C C . GLN B 1 24 ? 6.377 27.757 6.615 1.00 27.75 59 GLN B C 1
ATOM 935 O O . GLN B 1 24 ? 7.014 28.797 6.804 1.00 26.98 59 GLN B O 1
ATOM 941 N N . TYR B 1 25 ? 5.850 27.018 7.625 1.00 23.79 60 TYR B N 1
ATOM 942 C CA . TYR B 1 25 ? 6.034 27.380 9.044 1.00 22.97 60 TYR B CA 1
ATOM 943 C C . TYR B 1 25 ? 7.497 27.285 9.453 1.00 26.96 60 TYR B C 1
ATOM 944 O O . TYR B 1 25 ? 7.995 28.150 10.172 1.00 25.97 60 TYR B O 1
ATOM 953 N N . ALA B 1 26 ? 8.195 26.250 8.961 1.00 24.95 61 ALA B N 1
ATOM 954 C CA . ALA B 1 26 ? 9.613 26.030 9.270 1.00 25.32 61 ALA B CA 1
ATOM 955 C C . ALA B 1 26 ? 10.496 27.139 8.679 1.00 28.98 61 ALA B C 1
ATOM 956 O O . ALA B 1 26 ? 11.550 27.414 9.226 1.00 27.20 61 ALA B O 1
ATOM 958 N N . SER B 1 27 ? 10.060 27.798 7.584 1.00 27.80 62 SER B N 1
ATOM 959 C CA . SER B 1 27 ? 10.877 28.870 7.011 1.00 28.61 62 SER B CA 1
ATOM 960 C C . SER B 1 27 ? 10.637 30.232 7.668 1.00 32.87 62 SER B C 1
ATOM 961 O O . SER B 1 27 ? 11.523 31.069 7.631 1.00 33.90 62 SER B O 1
ATOM 964 N N . THR B 1 28 ? 9.446 30.466 8.249 1.00 29.86 63 THR B N 1
ATOM 965 C CA . THR B 1 28 ? 9.123 31.778 8.814 1.00 30.39 63 THR B CA 1
ATOM 966 C C . THR B 1 28 ? 8.767 31.862 10.298 1.00 33.82 63 THR B C 1
ATOM 967 O O . THR B 1 28 ? 9.055 32.881 10.909 1.00 34.14 63 THR B O 1
ATOM 971 N N . VAL B 1 29 ? 8.137 30.831 10.867 1.00 29.52 64 VAL B N 1
ATOM 972 C CA . VAL B 1 29 ? 7.637 30.833 12.247 1.00 29.15 64 VAL B CA 1
ATOM 973 C C . VAL B 1 29 ? 8.545 30.087 13.227 1.00 30.79 64 VAL B C 1
ATOM 974 O O . VAL B 1 29 ? 8.756 30.556 14.340 1.00 30.15 64 VAL B O 1
ATOM 978 N N . HIS B 1 30 ? 9.082 28.931 12.823 1.00 26.14 65 HIS B N 1
ATOM 979 C CA . HIS B 1 30 ? 10.023 28.151 13.647 1.00 24.78 65 HIS B CA 1
ATOM 980 C C . HIS B 1 30 ? 9.403 27.445 14.846 1.00 31.00 65 HIS B C 1
ATOM 981 O O . HIS B 1 30 ? 9.834 27.592 15.986 1.00 33.63 65 HIS B O 1
ATOM 988 N N . MET B 1 31 ? 8.413 26.645 14.566 1.00 25.89 66 MET B N 1
ATOM 989 C CA . MET B 1 31 ? 7.725 25.884 15.587 1.00 24.54 66 MET B CA 1
ATOM 990 C C . MET B 1 31 ? 8.468 24.577 15.875 1.00 27.48 66 MET B C 1
ATOM 991 O O . MET B 1 31 ? 9.129 24.023 14.996 1.00 25.92 66 MET B O 1
ATOM 996 N N . SER B 1 32 ? 8.321 24.071 17.104 1.00 23.06 67 SER B N 1
ATOM 997 C CA . SER B 1 32 ? 8.811 22.759 17.488 1.00 22.30 67 SER B CA 1
ATOM 998 C C . SER B 1 32 ? 7.894 21.760 16.777 1.00 25.88 67 SER B C 1
ATOM 999 O O . SER B 1 32 ? 6.848 22.155 16.248 1.00 24.02 67 SER B O 1
ATOM 1002 N N . LYS B 1 33 ? 8.269 20.475 16.768 1.00 23.06 68 LYS B N 1
ATOM 1003 C CA . LYS B 1 33 ? 7.441 19.447 16.139 1.00 22.73 68 LYS B CA 1
ATOM 1004 C C . LYS B 1 33 ? 6.026 19.415 16.746 1.00 27.20 68 LYS B C 1
ATOM 1005 O O . LYS B 1 33 ? 5.043 19.335 16.002 1.00 27.63 68 LYS B O 1
ATOM 1011 N N . GLU B 1 34 ? 5.929 19.461 18.087 1.00 23.46 69 GLU B N 1
ATOM 1012 C CA . GLU B 1 34 ? 4.636 19.427 18.790 1.00 23.38 69 GLU B CA 1
ATOM 1013 C C . GLU B 1 34 ? 3.790 20.671 18.554 1.00 25.67 69 GLU B C 1
ATOM 1014 O O . GLU B 1 34 ? 2.574 20.551 18.397 1.00 25.21 69 GLU B O 1
ATOM 1020 N N . GLU B 1 35 ? 4.418 21.859 18.482 1.00 21.81 70 GLU B N 1
ATOM 1021 C CA . GLU B 1 35 ? 3.678 23.099 18.162 1.00 21.68 70 GLU B CA 1
ATOM 1022 C C . GLU B 1 35 ? 3.115 23.020 16.735 1.00 26.56 70 GLU B C 1
ATOM 1023 O O . GLU B 1 35 ? 1.945 23.352 16.503 1.00 24.74 70 GLU B O 1
ATOM 1029 N N . LEU B 1 36 ? 3.959 22.547 15.784 1.00 23.00 71 LEU B N 1
ATOM 1030 C CA . LEU B 1 36 ? 3.579 22.410 14.376 1.00 23.31 71 LEU B CA 1
ATOM 1031 C C . LEU B 1 36 ? 2.474 21.358 14.207 1.00 26.96 71 LEU B C 1
ATOM 1032 O O . LEU B 1 36 ? 1.501 21.615 13.499 1.00 25.23 71 LEU B O 1
ATOM 1037 N N . ARG B 1 37 ? 2.580 20.222 14.924 1.00 24.61 72 ARG B N 1
ATOM 1038 C CA . ARG B 1 37 ? 1.560 19.155 14.870 1.00 25.05 72 ARG B CA 1
ATOM 1039 C C . ARG B 1 37 ? 0.159 19.720 15.223 1.00 28.38 72 ARG B C 1
ATOM 1040 O O . ARG B 1 37 ? -0.827 19.468 14.521 1.00 27.16 72 ARG B O 1
ATOM 1048 N N . SER B 1 38 ? 0.113 20.512 16.294 1.00 25.45 73 SER B N 1
ATOM 1049 C CA . SER B 1 38 ? -1.094 21.150 16.800 1.00 25.80 73 SER B CA 1
ATOM 1050 C C . SER B 1 38 ? -1.568 22.252 15.832 1.00 27.19 73 SER B C 1
ATOM 1051 O O . SER B 1 38 ? -2.746 22.282 15.481 1.00 26.47 73 SER B O 1
ATOM 1054 N N . GLN B 1 39 ? -0.634 23.080 15.328 1.00 23.59 74 GLN B N 1
ATOM 1055 C CA . GLN B 1 39 ? -0.931 24.170 14.381 1.00 22.72 74 GLN B CA 1
ATOM 1056 C C . GLN B 1 39 ? -1.636 23.666 13.123 1.00 25.60 74 GLN B C 1
ATOM 1057 O O . GLN B 1 39 ? -2.657 24.235 12.736 1.00 24.21 74 GLN B O 1
ATOM 1063 N N . LEU B 1 40 ? -1.095 22.603 12.489 1.00 21.79 75 LEU B N 1
ATOM 1064 C CA . LEU B 1 40 ? -1.663 22.061 11.247 1.00 22.06 75 LEU B CA 1
ATOM 1065 C C . LEU B 1 40 ? -3.118 21.609 11.397 1.00 27.78 75 LEU B C 1
ATOM 1066 O O . LEU B 1 40 ? -3.906 21.782 10.467 1.00 28.07 75 LEU B O 1
ATOM 1071 N N . VAL B 1 41 ? -3.480 21.101 12.587 1.00 24.79 76 VAL B N 1
ATOM 1072 C CA . VAL B 1 41 ? -4.840 20.653 12.919 1.00 25.46 76 VAL B CA 1
ATOM 1073 C C . VAL B 1 41 ? -5.744 21.822 13.305 1.00 28.33 76 VAL B C 1
ATOM 1074 O O . VAL B 1 41 ? -6.756 22.039 12.647 1.00 27.73 76 VAL B O 1
ATOM 1078 N N . SER B 1 42 ? -5.407 22.546 14.388 1.00 26.49 77 SER B N 1
ATOM 1079 C CA . SER B 1 42 ? -6.235 23.625 14.935 1.00 26.47 77 SER B CA 1
ATOM 1080 C C . SER B 1 42 ? -6.373 24.812 14.025 1.00 28.85 77 SER B C 1
ATOM 1081 O O . SER B 1 42 ? -7.453 25.387 13.966 1.00 27.76 77 SER B O 1
ATOM 1084 N N . PHE B 1 43 ? -5.279 25.231 13.373 1.00 24.82 78 PHE B N 1
ATOM 1085 C CA . PHE B 1 43 ? -5.343 26.391 12.491 1.00 24.59 78 PHE B CA 1
ATOM 1086 C C . PHE B 1 43 ? -5.621 26.001 11.050 1.00 28.46 78 PHE B C 1
ATOM 1087 O O . PHE B 1 43 ? -6.573 26.504 10.466 1.00 27.57 78 PHE B O 1
ATOM 1095 N N . ASP B 1 44 ? -4.781 25.133 10.466 1.00 25.41 79 ASP B N 1
ATOM 1096 C CA . ASP B 1 44 ? -4.899 24.751 9.055 1.00 24.92 79 ASP B CA 1
ATOM 1097 C C . ASP B 1 44 ? -5.983 23.753 8.704 1.00 27.47 79 ASP B C 1
ATOM 1098 O O . ASP B 1 44 ? -6.251 23.543 7.516 1.00 25.44 79 ASP B O 1
ATOM 1103 N N . LYS B 1 45 ? -6.626 23.157 9.733 1.00 23.48 80 LYS B N 1
ATOM 1104 C CA . LYS B 1 45 ? -7.747 22.215 9.577 1.00 23.64 80 LYS B CA 1
ATOM 1105 C C . LYS B 1 45 ? -7.395 20.897 8.897 1.00 28.49 80 LYS B C 1
ATOM 1106 O O . LYS B 1 45 ? -8.284 20.178 8.410 1.00 28.10 80 LYS B O 1
ATOM 1112 N N . TYR B 1 46 ? -6.099 20.539 8.916 1.00 25.18 81 TYR B N 1
ATOM 1113 C CA . TYR B 1 46 ? -5.677 19.225 8.434 1.00 25.32 81 TYR B CA 1
ATOM 1114 C C . TYR B 1 46 ? -6.149 18.172 9.429 1.00 30.31 81 TYR B C 1
ATOM 1115 O O . TYR B 1 46 ? -6.288 18.477 10.612 1.00 28.94 81 TYR B O 1
ATOM 1124 N N . SER B 1 47 ? -6.350 16.924 8.965 1.00 28.03 82 SER B N 1
ATOM 1125 C CA . SER B 1 47 ? -6.698 15.814 9.854 1.00 28.60 82 SER B CA 1
ATOM 1126 C C . SER B 1 47 ? -5.458 15.521 10.705 1.00 32.55 82 SER B C 1
ATOM 1127 O O . SER B 1 47 ? -4.346 15.886 10.310 1.00 31.16 82 SER B O 1
ATOM 1130 N N . GLN B 1 48 ? -5.642 14.895 11.876 1.00 30.40 83 GLN B N 1
ATOM 1131 C CA . GLN B 1 48 ? -4.536 14.531 12.754 1.00 30.17 83 GLN B CA 1
ATOM 1132 C C . GLN B 1 48 ? -3.528 13.640 12.005 1.00 33.97 83 GLN B C 1
ATOM 1133 O O . GLN B 1 48 ? -2.328 13.834 12.156 1.00 32.31 83 GLN B O 1
ATOM 1139 N N . ASP B 1 49 ? -4.016 12.717 11.149 1.00 31.70 84 ASP B N 1
ATOM 1140 C CA . ASP B 1 49 ? -3.152 11.839 10.356 1.00 31.73 84 ASP B CA 1
ATOM 1141 C C . ASP B 1 49 ? -2.293 12.609 9.359 1.00 32.44 84 ASP B C 1
ATOM 1142 O O . ASP B 1 49 ? -1.103 12.311 9.238 1.00 32.21 84 ASP B O 1
ATOM 1147 N N . ALA B 1 50 ? -2.877 13.609 8.659 1.00 26.74 85 ALA B N 1
ATOM 1148 C CA . ALA B 1 50 ? -2.115 14.409 7.699 1.00 26.66 85 ALA B CA 1
ATOM 1149 C C . ALA B 1 50 ? -1.040 15.228 8.450 1.00 29.87 85 ALA B C 1
ATOM 1150 O O . ALA B 1 50 ? 0.083 15.355 7.966 1.00 29.18 85 ALA B O 1
ATOM 1152 N N . SER B 1 51 ? -1.392 15.765 9.636 1.00 26.41 86 SER B N 1
ATOM 1153 C CA . SER B 1 51 ? -0.469 16.555 10.448 1.00 26.39 86 SER B CA 1
ATOM 1154 C C . SER B 1 51 ? 0.681 15.687 10.986 1.00 29.74 86 SER B C 1
ATOM 1155 O O . SER B 1 51 ? 1.834 16.077 10.842 1.00 28.85 86 SER B O 1
ATOM 1158 N N . ASP B 1 52 ? 0.364 14.505 11.559 1.00 28.04 87 ASP B N 1
ATOM 1159 C CA . ASP B 1 52 ? 1.343 13.539 12.098 1.00 27.89 87 ASP B CA 1
ATOM 1160 C C . ASP B 1 52 ? 2.328 13.118 11.012 1.00 31.67 87 ASP B C 1
ATOM 1161 O O . ASP B 1 52 ? 3.532 13.013 11.271 1.00 30.80 87 ASP B O 1
ATOM 1166 N N . TYR B 1 53 ? 1.827 12.933 9.775 1.00 29.04 88 TYR B N 1
ATOM 1167 C CA . TYR B 1 53 ? 2.682 12.604 8.635 1.00 28.46 88 TYR B CA 1
ATOM 1168 C C . TYR B 1 53 ? 3.583 13.803 8.286 1.00 29.41 88 TYR B C 1
ATOM 1169 O O . TYR B 1 53 ? 4.787 13.644 8.126 1.00 27.38 88 TYR B O 1
ATOM 1178 N N . ALA B 1 54 ? 2.989 14.992 8.144 1.00 25.83 89 ALA B N 1
ATOM 1179 C CA . ALA B 1 54 ? 3.726 16.197 7.762 1.00 25.71 89 ALA B CA 1
ATOM 1180 C C . ALA B 1 54 ? 4.883 16.564 8.720 1.00 28.85 89 ALA B C 1
ATOM 1181 O O . ALA B 1 54 ? 5.964 16.915 8.253 1.00 29.04 89 ALA B O 1
ATOM 1183 N N . VAL B 1 55 ? 4.662 16.487 10.039 1.00 25.57 90 VAL B N 1
ATOM 1184 C CA . VAL B 1 55 ? 5.707 16.892 11.011 1.00 25.94 90 VAL B CA 1
ATOM 1185 C C . VAL B 1 55 ? 6.967 15.990 10.972 1.00 32.19 90 VAL B C 1
ATOM 1186 O O . VAL B 1 55 ? 8.067 16.440 11.307 1.00 30.50 90 VAL B O 1
ATOM 1190 N N . GLU B 1 56 ? 6.786 14.735 10.511 1.00 30.41 91 GLU B N 1
ATOM 1191 C CA . GLU B 1 56 ? 7.861 13.739 10.385 1.00 30.91 91 GLU B CA 1
ATOM 1192 C C . GLU B 1 56 ? 8.453 13.633 8.986 1.00 34.63 91 GLU B C 1
ATOM 1193 O O . GLU B 1 56 ? 9.603 13.205 8.856 1.00 35.66 91 GLU B O 1
ATOM 1199 N N . ASN B 1 57 ? 7.681 13.997 7.938 1.00 30.08 92 ASN B N 1
ATOM 1200 C CA . ASN B 1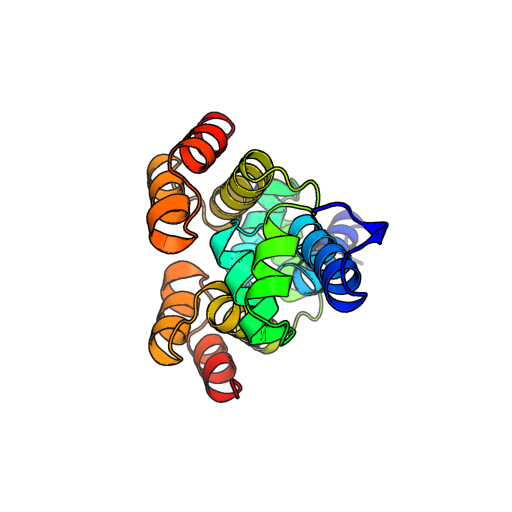 57 ? 8.088 13.781 6.541 1.00 29.79 92 ASN B CA 1
ATOM 1201 C C . ASN B 1 57 ? 8.298 15.013 5.676 1.00 33.70 92 ASN B C 1
ATOM 1202 O O . ASN B 1 57 ? 8.236 14.914 4.448 1.00 34.22 92 ASN B O 1
ATOM 1207 N N . SER B 1 58 ? 8.568 16.169 6.296 1.00 28.58 93 SER B N 1
ATOM 1208 C CA . SER B 1 58 ? 8.802 17.410 5.555 1.00 27.84 93 SER B CA 1
ATOM 1209 C C . SER B 1 58 ? 10.274 17.791 5.479 1.00 30.12 93 SER B C 1
ATOM 1210 O O . SER B 1 58 ? 10.605 18.861 4.970 1.00 29.89 93 SER B O 1
ATOM 1213 N N . GLY B 1 59 ? 11.143 16.943 6.018 1.00 28.08 94 GLY B N 1
ATOM 1214 C CA . GLY B 1 59 ? 12.587 17.189 6.059 1.00 27.19 94 GLY B CA 1
ATOM 1215 C C . GLY B 1 59 ? 12.983 18.328 6.988 1.00 31.00 94 GLY B C 1
ATOM 1216 O O . GLY B 1 59 ? 14.078 18.884 6.871 1.00 31.18 94 GLY B O 1
ATOM 1217 N N . ILE B 1 60 ? 12.073 18.730 7.886 1.00 26.41 95 ILE B N 1
ATOM 1218 C CA . ILE B 1 60 ? 12.342 19.839 8.800 1.00 25.25 95 ILE B CA 1
ATOM 1219 C C . ILE B 1 60 ? 13.419 19.452 9.807 1.00 29.83 95 ILE B C 1
ATOM 1220 O O . ILE B 1 60 ? 13.366 18.367 10.394 1.00 29.16 95 ILE B O 1
ATOM 1225 N N . ASP B 1 61 ? 14.417 20.337 9.969 1.00 26.38 96 ASP B N 1
ATOM 1226 C CA . ASP B 1 61 ? 15.474 20.165 10.952 1.00 25.20 96 ASP B CA 1
ATOM 1227 C C . ASP B 1 61 ? 15.004 20.905 12.218 1.00 28.60 96 ASP B C 1
ATOM 1228 O O . ASP B 1 61 ? 15.096 22.130 12.294 1.00 28.26 96 ASP B O 1
ATOM 1233 N N . TYR B 1 62 ? 14.503 20.164 13.209 1.00 24.98 97 TYR B N 1
ATOM 1234 C CA . TYR B 1 62 ? 14.017 20.770 14.454 1.00 24.71 97 TYR B CA 1
ATOM 1235 C C . TYR B 1 62 ? 15.114 21.350 15.346 1.00 28.82 97 TYR B C 1
ATOM 1236 O O . TYR B 1 62 ? 14.815 22.152 16.225 1.00 28.04 97 TYR B O 1
ATOM 1245 N N . ASN B 1 63 ? 16.380 20.962 15.108 1.00 26.69 98 ASN B N 1
ATOM 1246 C CA . ASN B 1 63 ? 17.539 21.541 15.797 1.00 26.63 98 ASN B CA 1
ATOM 1247 C C . ASN B 1 63 ? 17.677 22.970 15.295 1.00 28.52 98 ASN B C 1
ATOM 1248 O O . ASN B 1 63 ? 17.831 23.882 16.099 1.00 26.91 98 ASN B O 1
ATOM 1253 N N . LYS B 1 64 ? 17.578 23.162 13.966 1.00 26.08 99 LYS B N 1
ATOM 1254 C CA . LYS B 1 64 ? 17.639 24.474 13.319 1.00 25.85 99 LYS B CA 1
ATOM 1255 C C . LYS B 1 64 ? 16.426 25.325 13.752 1.00 27.31 99 LYS B C 1
ATOM 1256 O O . LYS B 1 64 ? 16.582 26.521 13.977 1.00 26.70 99 LYS B O 1
ATOM 1262 N N . GLN B 1 65 ? 15.219 24.711 13.848 1.00 23.10 100 GLN B N 1
ATOM 1263 C CA . GLN B 1 65 ? 14.020 25.435 14.291 1.00 22.98 100 GLN B CA 1
ATOM 1264 C C . GLN B 1 65 ? 14.214 25.987 15.708 1.00 26.16 100 GLN B C 1
ATOM 1265 O O . GLN B 1 65 ? 13.857 27.143 15.958 1.00 25.64 100 GLN B O 1
ATOM 1271 N N . ALA B 1 66 ? 14.813 25.167 16.618 1.00 22.90 101 ALA B N 1
ATOM 1272 C CA . ALA B 1 66 ? 15.102 25.563 18.006 1.00 23.12 101 ALA B CA 1
ATOM 1273 C C . ALA B 1 66 ? 16.097 26.708 18.007 1.00 25.03 101 ALA B C 1
ATOM 1274 O O . ALA B 1 66 ? 15.916 27.651 18.760 1.00 23.01 101 ALA B O 1
ATOM 1276 N N . LEU B 1 67 ? 17.132 26.649 17.146 1.00 23.24 102 LEU B N 1
ATOM 1277 C CA . LEU B 1 67 ? 18.125 27.724 17.058 1.00 23.04 102 LEU B CA 1
ATOM 1278 C C . LEU B 1 67 ? 17.487 29.022 16.570 1.00 26.17 102 LEU B C 1
ATOM 1279 O O . LEU B 1 67 ? 17.730 30.086 17.146 1.00 25.42 102 LEU B O 1
ATOM 1284 N N . GLU B 1 68 ? 16.661 28.937 15.518 1.00 23.68 103 GLU B N 1
ATOM 1285 C CA . GLU B 1 68 ? 15.981 30.113 14.989 1.00 23.46 103 GLU B CA 1
ATOM 1286 C C . GLU B 1 68 ? 15.054 30.721 16.038 1.00 25.68 103 GLU B C 1
ATOM 1287 O O . GLU B 1 68 ? 15.023 31.940 16.176 1.00 24.39 103 GLU B O 1
ATOM 1293 N N . LYS B 1 69 ? 14.334 29.872 16.803 1.00 22.09 104 LYS B N 1
ATOM 1294 C CA . LYS B 1 69 ? 13.454 30.344 17.872 1.00 21.13 104 LYS B CA 1
ATOM 1295 C C . LYS B 1 69 ? 14.283 30.926 19.026 1.00 23.72 104 LYS B C 1
ATOM 1296 O O . LYS B 1 69 ? 13.884 31.932 19.595 1.00 22.21 104 LYS B O 1
ATOM 1302 N N . ALA B 1 70 ? 15.456 30.324 19.343 1.00 22.36 105 ALA B N 1
ATOM 1303 C CA . ALA B 1 70 ? 16.369 30.826 20.389 1.00 21.98 105 ALA B CA 1
ATOM 1304 C C . ALA B 1 70 ? 16.836 32.264 20.044 1.00 25.70 105 ALA B C 1
ATOM 1305 O O . ALA B 1 70 ? 16.879 33.115 20.929 1.00 23.49 105 ALA B O 1
ATOM 1307 N N . LYS B 1 71 ? 17.192 32.514 18.759 1.00 23.02 106 LYS B N 1
ATOM 1308 C CA . LYS B 1 71 ? 17.637 33.838 18.289 1.00 23.04 106 LYS B CA 1
ATOM 1309 C C . LYS B 1 71 ? 16.490 34.861 18.436 1.00 26.11 106 LYS B C 1
ATOM 1310 O O . LYS B 1 71 ? 16.739 36.008 18.812 1.00 25.52 106 LYS B O 1
ATOM 1316 N N . GLN B 1 72 ? 15.238 34.441 18.135 1.00 22.90 107 GLN B N 1
ATOM 1317 C CA . GLN B 1 72 ? 14.070 35.312 18.295 1.00 22.07 107 GLN B CA 1
ATOM 1318 C C . GLN B 1 72 ? 13.924 35.738 19.758 1.00 25.69 107 GLN B C 1
ATOM 1319 O O . GLN B 1 72 ? 13.748 36.928 20.022 1.00 25.02 107 GLN B O 1
ATOM 1325 N N . TYR B 1 73 ? 14.027 34.791 20.711 1.00 22.21 108 TYR B N 1
ATOM 1326 C CA . TYR B 1 73 ? 13.944 35.130 22.147 1.00 22.40 108 TYR B CA 1
ATOM 1327 C C . TYR B 1 73 ? 15.071 36.067 22.583 1.00 26.06 108 TYR B C 1
ATOM 1328 O O . TYR B 1 73 ? 14.838 37.014 23.324 1.00 25.43 108 TYR B O 1
ATOM 1337 N N . GLN B 1 74 ? 16.287 35.785 22.128 1.00 22.86 109 GLN B N 1
ATOM 1338 C CA . GLN B 1 74 ? 17.446 36.576 22.473 1.00 23.70 109 GLN B CA 1
ATOM 1339 C C . GLN B 1 74 ? 17.315 38.024 21.987 1.00 27.67 109 GLN B C 1
ATOM 1340 O O . GLN B 1 74 ? 17.576 38.950 22.749 1.00 27.00 109 GLN B O 1
ATOM 1346 N N . ASP B 1 75 ? 16.932 38.212 20.726 1.00 24.88 110 ASP B N 1
ATOM 1347 C CA . ASP B 1 75 ? 16.856 39.552 20.168 1.00 24.32 110 ASP B CA 1
ATOM 1348 C C . ASP B 1 75 ? 15.578 40.303 20.452 1.00 26.23 110 ASP B C 1
ATOM 1349 O O . ASP B 1 75 ? 15.632 41.526 20.557 1.00 26.34 110 ASP B O 1
ATOM 1354 N N . THR B 1 76 ? 14.424 39.619 20.559 1.00 21.96 111 THR B N 1
ATOM 1355 C CA . THR B 1 76 ? 13.170 40.353 20.811 1.00 20.83 111 THR B CA 1
ATOM 1356 C C . THR B 1 76 ? 13.005 40.667 22.295 1.00 24.17 111 THR B C 1
ATOM 1357 O O . THR B 1 76 ? 12.333 41.640 22.656 1.00 21.75 111 THR B O 1
ATOM 1361 N N . LEU B 1 77 ? 13.524 39.777 23.154 1.00 22.00 112 LEU B N 1
ATOM 1362 C CA . LEU B 1 77 ? 13.313 39.916 24.590 1.00 21.74 112 LEU B CA 1
ATOM 1363 C C . LEU B 1 77 ? 14.545 40.031 25.441 1.00 26.81 112 LEU B C 1
ATOM 1364 O O . LEU B 1 77 ? 14.417 40.074 26.668 1.00 26.50 112 LEU B O 1
ATOM 1369 N N . SER B 1 78 ? 15.739 40.070 24.823 1.00 24.79 113 SER B N 1
ATOM 1370 C CA . SER B 1 78 ? 17.034 40.210 25.536 1.00 24.63 113 SER B CA 1
ATOM 1371 C C . SER B 1 78 ? 17.203 39.139 26.608 1.00 27.77 113 SER B C 1
ATOM 1372 O O . SER B 1 78 ? 17.667 39.405 27.721 1.00 27.97 113 SER B O 1
ATOM 1375 N N . MET B 1 79 ? 16.785 37.917 26.269 1.00 24.13 114 MET B N 1
ATOM 1376 C CA . MET B 1 79 ? 16.844 36.787 27.182 1.00 23.04 114 MET B CA 1
ATOM 1377 C C . MET B 1 79 ? 18.209 36.142 27.247 1.00 27.10 114 MET B C 1
ATOM 1378 O O . MET B 1 79 ? 18.938 36.086 26.252 1.00 26.44 114 MET B O 1
ATOM 1383 N N . SER B 1 80 ? 18.548 35.646 28.435 1.00 23.68 115 SER B N 1
ATOM 1384 C CA . SER B 1 80 ? 19.820 34.975 28.660 1.00 22.90 115 SER B CA 1
ATOM 1385 C C . SER B 1 80 ? 19.818 33.589 28.030 1.00 26.55 115 SER B C 1
ATOM 1386 O O . SER B 1 80 ? 18.748 32.999 27.892 1.00 24.91 115 SER B O 1
ATOM 1389 N N . PRO B 1 81 ? 21.009 33.027 27.710 1.00 24.31 116 PRO B N 1
ATOM 1390 C CA . PRO B 1 81 ? 21.061 31.639 27.189 1.00 23.87 116 PRO B CA 1
ATOM 1391 C C . PRO B 1 81 ? 20.304 30.617 28.053 1.00 27.26 116 PRO B C 1
ATOM 1392 O O . PRO B 1 81 ? 19.573 29.803 27.504 1.00 25.41 116 PRO B O 1
ATOM 1396 N N . ASP B 1 82 ? 20.484 30.645 29.388 1.00 24.72 117 ASP B N 1
ATOM 1397 C CA . ASP B 1 82 ? 19.802 29.708 30.291 1.00 24.69 117 ASP B CA 1
ATOM 1398 C C . ASP B 1 82 ? 18.290 29.900 30.316 1.00 26.72 117 ASP B C 1
ATOM 1399 O O . ASP B 1 82 ? 17.569 28.902 30.345 1.00 25.83 117 ASP B O 1
ATOM 1404 N N . ALA B 1 83 ? 17.801 31.171 30.313 1.00 22.97 118 ALA B N 1
ATOM 1405 C CA . ALA B 1 83 ? 16.351 31.414 30.289 1.00 22.80 118 ALA B CA 1
ATOM 1406 C C . ALA B 1 83 ? 15.773 30.919 28.961 1.00 26.32 118 ALA B C 1
ATOM 1407 O O . ALA B 1 83 ? 14.708 30.323 28.963 1.00 25.82 118 ALA B O 1
ATOM 1409 N N . ILE B 1 84 ? 16.509 31.103 27.841 1.00 23.55 119 ILE B N 1
ATOM 1410 C CA . ILE B 1 84 ? 16.075 30.616 26.527 1.00 22.82 119 ILE B CA 1
ATOM 1411 C C . ILE B 1 84 ? 15.964 29.085 26.512 1.00 26.52 119 ILE B C 1
ATOM 1412 O O . ILE B 1 84 ? 14.980 28.557 25.996 1.00 24.30 119 ILE B O 1
ATOM 1417 N N . ARG B 1 85 ? 16.985 28.382 27.045 1.00 24.45 120 ARG B N 1
ATOM 1418 C CA . ARG B 1 85 ? 16.993 26.915 27.094 1.00 25.76 120 ARG B CA 1
ATOM 1419 C C . ARG B 1 85 ? 15.720 26.380 27.746 1.00 29.55 120 ARG B C 1
ATOM 1420 O O . ARG B 1 85 ? 15.077 25.524 27.158 1.00 29.97 120 ARG B O 1
ATOM 1428 N N . ASP B 1 86 ? 15.369 26.886 28.950 1.00 26.43 121 ASP B N 1
ATOM 1429 C CA . ASP B 1 86 ? 14.172 26.491 29.707 1.00 26.24 121 ASP B CA 1
ATOM 1430 C C . ASP B 1 86 ? 12.887 26.856 28.948 1.00 29.49 121 ASP B C 1
ATOM 1431 O O . ASP B 1 86 ? 11.942 26.071 28.933 1.00 29.13 121 ASP B O 1
ATOM 1436 N N . GLN B 1 87 ? 12.859 28.041 28.315 1.00 24.93 122 GLN B N 1
ATOM 1437 C CA . GLN B 1 87 ? 11.703 28.504 27.538 1.00 24.84 122 GLN B CA 1
ATOM 1438 C C . GLN B 1 87 ? 11.410 27.573 26.344 1.00 26.80 122 GLN B C 1
ATOM 1439 O O . GLN B 1 87 ? 10.265 27.169 26.141 1.00 25.13 122 GLN B O 1
ATOM 1445 N N . LEU B 1 88 ? 12.444 27.218 25.582 1.00 23.39 123 LEU B N 1
ATOM 1446 C CA . LEU B 1 88 ? 12.289 26.328 24.421 1.00 23.00 123 LEU B CA 1
ATOM 1447 C C . LEU B 1 88 ? 11.682 24.958 24.796 1.00 27.39 123 LEU B C 1
ATOM 1448 O O . LEU B 1 88 ? 10.914 24.417 24.012 1.00 27.21 123 LEU B O 1
ATOM 1453 N N . VAL B 1 89 ? 12.063 24.395 25.958 1.00 23.43 124 VAL B N 1
ATOM 1454 C CA . VAL B 1 89 ? 11.557 23.094 26.432 1.00 24.68 124 VAL B CA 1
ATOM 1455 C C . VAL B 1 89 ? 10.163 23.244 27.083 1.00 29.70 124 VAL B C 1
ATOM 1456 O O . VAL B 1 89 ? 9.202 22.628 26.621 1.00 29.24 124 VAL B O 1
ATOM 1460 N N . SER B 1 90 ? 10.081 24.026 28.176 1.00 27.42 125 SER B N 1
ATOM 1461 C CA . SER B 1 90 ? 8.864 24.210 28.973 1.00 28.27 125 SER B CA 1
ATOM 1462 C C . SER B 1 90 ? 7.723 24.846 28.212 1.00 29.83 125 SER B C 1
ATOM 1463 O O . SER B 1 90 ? 6.578 24.418 28.355 1.00 29.66 125 SER B O 1
ATOM 1466 N N . PHE B 1 91 ? 8.017 25.890 27.437 1.00 23.85 126 PHE B N 1
ATOM 1467 C CA . PHE B 1 91 ? 6.961 26.569 26.705 1.00 23.97 126 PHE B CA 1
ATOM 1468 C C . PHE B 1 91 ? 6.770 26.006 25.283 1.00 28.05 126 PHE B C 1
ATOM 1469 O O . PHE B 1 91 ? 5.655 25.617 24.928 1.00 26.90 126 PHE B O 1
ATOM 1477 N N . ASP B 1 92 ? 7.844 26.005 24.460 1.00 23.60 127 ASP B N 1
ATOM 1478 C CA . ASP B 1 92 ? 7.745 25.594 23.060 1.00 22.92 127 ASP B CA 1
ATOM 1479 C C . ASP B 1 92 ? 7.678 24.107 22.780 1.00 27.27 127 ASP B C 1
ATOM 1480 O O . ASP B 1 92 ? 7.307 23.726 21.672 1.00 27.26 127 ASP B O 1
ATOM 1485 N N . LYS B 1 93 ? 8.004 23.265 23.766 1.00 24.06 128 LYS B N 1
ATOM 1486 C CA . LYS B 1 93 ? 7.956 21.792 23.616 1.00 23.86 128 LYS B CA 1
ATOM 1487 C C . LYS B 1 93 ? 9.003 21.220 22.668 1.00 26.74 128 LYS B C 1
ATOM 1488 O O . LYS B 1 93 ? 8.826 20.136 22.123 1.00 26.41 128 LYS B O 1
ATOM 1494 N N . PHE B 1 94 ? 10.123 21.939 22.494 1.00 23.18 129 PHE B N 1
ATOM 1495 C CA . PHE B 1 94 ? 11.269 21.405 21.768 1.00 21.99 129 PHE B CA 1
ATOM 1496 C C . PHE B 1 94 ? 11.869 20.346 22.711 1.00 27.14 129 PHE B C 1
ATOM 1497 O O . PHE B 1 94 ? 11.649 20.421 23.921 1.00 26.34 129 PHE B O 1
ATOM 1505 N N . THR B 1 95 ? 12.618 19.371 22.176 1.00 24.29 130 THR B N 1
ATOM 1506 C CA . THR B 1 95 ? 13.250 18.378 23.057 1.00 25.62 130 THR B CA 1
ATOM 1507 C C . THR B 1 95 ? 14.421 19.075 23.766 1.00 29.66 130 THR B C 1
ATOM 1508 O O . THR B 1 95 ? 14.876 20.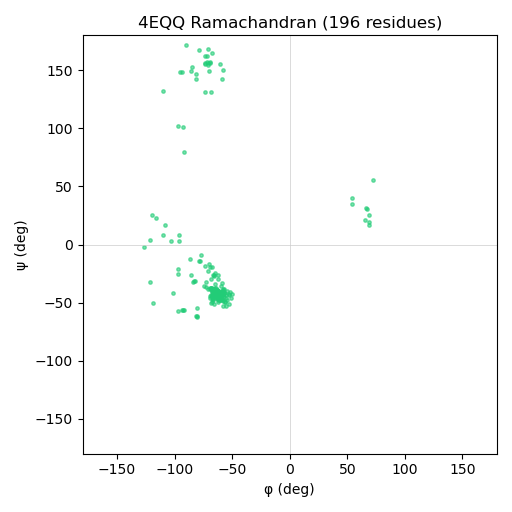134 23.317 1.00 27.84 130 THR B O 1
ATOM 1512 N N . GLN B 1 96 ? 14.898 18.493 24.868 1.00 27.69 131 GLN B N 1
ATOM 1513 C CA . GLN B 1 96 ? 16.036 19.034 25.611 1.00 28.02 131 GLN B CA 1
ATOM 1514 C C . GLN B 1 96 ? 17.265 19.164 24.709 1.00 31.07 131 GLN B C 1
ATOM 1515 O O . GLN B 1 96 ? 17.961 20.173 24.781 1.00 29.91 131 GLN B O 1
ATOM 1521 N N . GLU B 1 97 ? 17.508 18.148 23.852 1.00 28.05 132 GLU B N 1
ATOM 1522 C CA . GLU B 1 97 ? 18.632 18.069 22.908 1.00 28.48 132 GLU B CA 1
ATOM 1523 C C . GLU B 1 97 ? 18.535 19.190 21.867 1.00 31.12 132 GLU B C 1
ATOM 1524 O O . GLU B 1 97 ? 19.554 19.765 21.498 1.00 30.99 132 GLU B O 1
ATOM 1530 N N . GLU B 1 98 ? 17.311 19.518 21.419 1.00 26.48 133 GLU B N 1
ATOM 1531 C CA . GLU B 1 98 ? 17.097 20.623 20.481 1.00 25.60 133 GLU B CA 1
ATOM 1532 C C . GLU B 1 98 ? 17.427 21.969 21.155 1.00 26.62 133 GLU B C 1
ATOM 1533 O O . GLU B 1 98 ? 18.138 22.784 20.564 1.00 25.08 133 GLU B O 1
ATOM 1539 N N . ALA B 1 99 ? 16.914 22.187 22.388 1.00 23.39 134 ALA B N 1
ATOM 1540 C CA . ALA B 1 99 ? 17.170 23.406 23.169 1.00 23.31 134 ALA B CA 1
ATOM 1541 C C . ALA B 1 99 ? 18.646 23.567 23.534 1.00 28.00 134 ALA B C 1
ATOM 1542 O O . ALA B 1 99 ? 19.140 24.698 23.519 1.00 26.27 134 ALA B O 1
ATOM 1544 N N . ASP B 1 100 ? 19.351 22.448 23.881 1.00 25.69 135 ASP B N 1
ATOM 1545 C CA . ASP B 1 100 ? 20.777 22.505 24.222 1.00 26.39 135 ASP B CA 1
ATOM 1546 C C . ASP B 1 100 ? 21.590 22.901 23.004 1.00 29.77 135 ASP B C 1
ATOM 1547 O O . ASP B 1 100 ? 22.453 23.757 23.119 1.00 28.98 135 ASP B O 1
ATOM 1552 N N . TYR B 1 101 ? 21.289 22.300 21.831 1.00 26.69 136 TYR B N 1
ATOM 1553 C CA . TYR B 1 101 ? 21.923 22.639 20.551 1.00 25.67 136 TYR B CA 1
ATOM 1554 C C . TYR B 1 101 ? 21.705 24.139 20.230 1.00 28.08 136 TYR B C 1
ATOM 1555 O O . TYR B 1 101 ? 22.641 24.830 19.808 1.00 27.83 136 TYR B O 1
ATOM 1564 N N . ALA B 1 102 ? 20.451 24.616 20.371 1.00 24.50 137 ALA B N 1
ATOM 1565 C CA . ALA B 1 102 ? 20.072 26.011 20.078 1.00 23.48 137 ALA B CA 1
ATOM 1566 C C . ALA B 1 102 ? 20.922 27.013 20.871 1.00 26.86 137 ALA B C 1
ATOM 1567 O O . ALA B 1 102 ? 21.542 27.903 20.300 1.00 26.24 137 ALA B O 1
ATOM 1569 N N . VAL B 1 103 ? 20.968 26.832 22.180 1.00 25.51 138 VAL B N 1
ATOM 1570 C CA . VAL B 1 103 ? 21.679 27.694 23.123 1.00 26.74 138 VAL B CA 1
ATOM 1571 C C . VAL B 1 103 ? 23.205 27.635 22.929 1.00 31.17 138 VAL B C 1
ATOM 1572 O O . VAL B 1 103 ? 23.862 28.681 22.965 1.00 30.12 138 VAL B O 1
ATOM 1576 N N . ALA B 1 104 ? 23.755 26.437 22.624 1.00 27.41 139 ALA B N 1
ATOM 1577 C CA . ALA B 1 104 ? 25.192 26.274 22.369 1.00 27.29 139 ALA B CA 1
ATOM 1578 C C . ALA B 1 104 ? 25.595 27.031 21.102 1.00 31.25 139 ALA B C 1
ATOM 1579 O O . ALA B 1 104 ? 26.749 27.436 20.977 1.00 31.37 139 ALA B O 1
ATOM 1581 N N . ASN B 1 105 ? 24.646 27.229 20.180 1.00 26.93 140 ASN B N 1
ATOM 1582 C CA . ASN B 1 105 ? 24.886 27.911 18.910 1.00 27.49 140 ASN B CA 1
ATOM 1583 C C . ASN B 1 105 ? 24.539 29.399 18.891 1.00 33.50 140 ASN B C 1
ATOM 1584 O O . ASN B 1 105 ? 24.582 30.021 17.824 1.00 33.84 140 ASN B O 1
ATOM 1589 N N . LEU B 1 106 ? 24.212 29.971 20.061 1.00 30.82 141 LEU B N 1
ATOM 1590 C CA . LEU B 1 106 ? 23.977 31.412 20.185 1.00 31.99 141 LEU B CA 1
ATOM 1591 C C . LEU B 1 106 ? 25.366 32.081 20.298 1.00 40.80 141 LEU B C 1
ATOM 1592 O O . LEU B 1 106 ? 26.291 31.489 20.875 1.00 41.48 141 LEU B O 1
ATOM 1597 N N . LYS B 1 107 ? 25.529 33.259 19.676 1.00 38.50 142 LYS B N 1
ATOM 1598 C CA . LYS B 1 107 ? 26.799 33.996 19.611 1.00 70.21 142 LYS B CA 1
ATOM 1599 C C . LYS B 1 107 ? 27.117 34.728 20.907 1.00 106.07 142 LYS B C 1
ATOM 1600 O O . LYS B 1 107 ? 27.138 34.134 21.981 1.00 70.02 142 LYS B O 1
#

Radius of gyration: 17.59 Å; Cα contacts (8 Å, |Δi|>4): 305; chains: 2; bounding box: 39×58×34 Å